Protein AF-A0A377XXF8-F1 (afdb_monomer)

Radius of gyration: 20.21 Å; Cα contacts (8 Å, |Δi|>4): 590; chains: 1; bounding box: 49×41×78 Å

Structure (mmCIF, N/CA/C/O backbone):
data_AF-A0A377XXF8-F1
#
_entry.id   AF-A0A377XXF8-F1
#
loop_
_atom_site.group_PDB
_atom_site.id
_atom_site.type_symbol
_atom_site.label_atom_id
_atom_site.label_alt_id
_atom_site.label_comp_id
_atom_site.label_asym_id
_atom_site.label_entity_id
_atom_site.label_seq_id
_atom_site.pdbx_PDB_ins_code
_atom_site.Cartn_x
_atom_site.Cartn_y
_atom_site.Cartn_z
_atom_site.occupancy
_atom_site.B_iso_or_equiv
_atom_site.auth_seq_id
_atom_site.auth_comp_id
_atom_site.auth_asym_id
_atom_site.auth_atom_id
_atom_site.pdbx_PDB_model_num
ATOM 1 N N . MET A 1 1 ? 29.230 0.252 -52.980 1.00 48.97 1 MET A N 1
ATOM 2 C CA . MET A 1 1 ? 27.858 0.446 -52.464 1.00 48.97 1 MET A CA 1
ATOM 3 C C . MET A 1 1 ? 27.920 0.346 -50.954 1.00 48.97 1 MET A C 1
ATOM 5 O O . MET A 1 1 ? 28.141 -0.740 -50.440 1.00 48.97 1 MET A O 1
ATOM 9 N N . THR A 1 2 ? 27.821 1.473 -50.257 1.00 50.09 2 THR A N 1
ATOM 10 C CA . THR A 1 2 ? 27.806 1.521 -48.790 1.00 50.09 2 THR A CA 1
ATOM 11 C C . THR A 1 2 ? 26.351 1.406 -48.353 1.00 50.09 2 THR A C 1
ATOM 13 O O . THR A 1 2 ? 25.568 2.321 -48.593 1.00 50.09 2 THR A O 1
ATOM 16 N N . ALA A 1 3 ? 25.959 0.259 -47.800 1.00 50.22 3 ALA A N 1
ATOM 17 C CA . ALA A 1 3 ? 24.619 0.067 -47.260 1.00 50.22 3 ALA A CA 1
ATOM 18 C C . ALA A 1 3 ? 24.526 0.773 -45.900 1.00 50.22 3 ALA A C 1
ATOM 20 O O . ALA A 1 3 ? 25.142 0.348 -44.924 1.00 50.22 3 ALA A O 1
ATOM 21 N N . LEU A 1 4 ? 23.784 1.878 -45.854 1.00 51.25 4 LEU A N 1
ATOM 22 C CA . LEU A 1 4 ? 23.371 2.529 -44.615 1.00 51.25 4 LEU A CA 1
ATOM 23 C C . LEU A 1 4 ? 22.285 1.664 -43.966 1.00 51.25 4 LEU A C 1
ATOM 25 O O . LEU A 1 4 ? 21.158 1.611 -44.451 1.00 51.25 4 LEU A O 1
ATOM 29 N N . PHE A 1 5 ? 22.620 0.981 -42.873 1.00 55.66 5 PHE A N 1
ATOM 30 C CA . PHE A 1 5 ? 21.616 0.406 -41.984 1.00 55.66 5 PHE A CA 1
ATOM 31 C C . PHE A 1 5 ? 20.997 1.544 -41.170 1.00 55.66 5 PHE A C 1
ATOM 33 O O . PHE A 1 5 ? 21.551 1.982 -40.163 1.00 55.66 5 PHE A O 1
ATOM 40 N N . SER A 1 6 ? 19.845 2.040 -41.615 1.00 54.09 6 SER A N 1
ATOM 41 C CA . SER A 1 6 ? 18.968 2.855 -40.779 1.00 54.09 6 SER A CA 1
ATOM 42 C C . SER A 1 6 ? 18.397 1.963 -39.676 1.00 54.09 6 SER A C 1
ATOM 44 O O . SER A 1 6 ? 17.390 1.278 -39.867 1.00 54.09 6 SER A O 1
ATOM 46 N N . GLY A 1 7 ? 19.073 1.938 -38.526 1.00 48.88 7 GLY A N 1
ATOM 47 C CA . GLY A 1 7 ? 18.521 1.375 -37.303 1.00 48.88 7 GLY A CA 1
ATOM 48 C C . GLY A 1 7 ? 17.249 2.139 -36.961 1.00 48.88 7 GLY A C 1
ATOM 49 O O . GLY A 1 7 ? 17.309 3.302 -36.570 1.00 48.88 7 GLY A O 1
ATOM 50 N N . HIS A 1 8 ? 16.094 1.509 -37.156 1.00 50.62 8 HIS A N 1
ATOM 51 C CA . HIS A 1 8 ? 14.852 2.019 -36.600 1.00 50.62 8 HIS A CA 1
ATOM 52 C C . HIS A 1 8 ? 15.009 1.922 -35.085 1.00 50.62 8 HIS A C 1
ATOM 54 O O . HIS A 1 8 ? 15.028 0.821 -34.537 1.00 50.62 8 HIS A O 1
ATOM 60 N N . ALA A 1 9 ? 15.187 3.058 -34.413 1.00 58.22 9 ALA A N 1
ATOM 61 C CA . ALA A 1 9 ? 14.996 3.104 -32.975 1.00 58.22 9 ALA A CA 1
ATOM 62 C C . ALA A 1 9 ? 13.542 2.683 -32.726 1.00 58.22 9 ALA A C 1
ATOM 64 O O . ALA A 1 9 ? 12.619 3.409 -33.095 1.00 58.22 9 ALA A O 1
ATOM 65 N N . LEU A 1 10 ? 13.335 1.469 -32.207 1.00 68.69 10 LEU A N 1
ATOM 66 C CA . LEU A 1 10 ? 12.009 1.027 -31.793 1.00 68.69 10 LEU A CA 1
ATOM 67 C C . LEU A 1 10 ? 11.530 2.003 -30.718 1.00 68.69 10 LEU A C 1
ATOM 69 O O . LEU A 1 10 ? 12.242 2.241 -29.742 1.00 68.69 10 LEU A O 1
ATOM 73 N N . ALA A 1 11 ? 10.364 2.609 -30.935 1.00 84.81 11 ALA A N 1
ATOM 74 C CA . ALA A 1 11 ? 9.747 3.463 -29.933 1.00 84.81 11 ALA A CA 1
ATOM 75 C C . ALA A 1 11 ? 9.508 2.646 -28.656 1.00 84.81 11 ALA A C 1
ATOM 77 O O . ALA A 1 11 ? 9.125 1.476 -28.735 1.00 84.81 11 ALA A O 1
ATOM 78 N N . ASN A 1 12 ? 9.747 3.261 -27.497 1.00 92.88 12 ASN A N 1
ATOM 79 C CA . ASN A 1 12 ? 9.469 2.625 -26.216 1.00 92.88 12 ASN A CA 1
ATOM 80 C C . ASN A 1 12 ? 7.983 2.248 -26.129 1.00 92.88 12 ASN A C 1
ATOM 82 O O . ASN A 1 12 ? 7.109 3.015 -26.535 1.00 92.88 12 ASN A O 1
ATOM 86 N N . GLU A 1 13 ? 7.711 1.058 -25.607 1.00 97.44 13 GLU A N 1
ATOM 87 C CA . GLU A 1 13 ? 6.364 0.535 -25.421 1.00 97.44 13 GLU A CA 1
ATOM 88 C C . GLU A 1 13 ? 5.677 1.286 -24.266 1.00 97.44 13 GLU A C 1
ATOM 90 O O . GLU A 1 13 ? 6.237 1.338 -23.165 1.00 97.44 13 GLU A O 1
ATOM 95 N N . PRO A 1 14 ? 4.495 1.889 -24.483 1.00 98.12 14 PRO A N 1
ATOM 96 C CA . PRO A 1 14 ? 3.792 2.614 -23.434 1.00 98.12 14 PRO A CA 1
ATOM 97 C C . PRO A 1 14 ? 3.273 1.656 -22.358 1.00 98.12 14 PRO A C 1
ATOM 99 O O . PRO A 1 14 ? 2.757 0.579 -22.662 1.00 98.12 14 PRO A O 1
ATOM 102 N N . LEU A 1 15 ? 3.369 2.076 -21.098 1.00 98.75 15 LEU A N 1
ATOM 103 C CA . LEU A 1 15 ? 2.807 1.365 -19.952 1.00 98.75 15 LEU A CA 1
ATOM 104 C C . LEU A 1 15 ? 2.240 2.376 -18.955 1.00 98.75 15 LEU A C 1
ATOM 106 O O . LEU A 1 15 ? 2.941 3.289 -18.532 1.00 98.75 15 LEU A O 1
ATOM 110 N N . THR A 1 16 ? 0.988 2.216 -18.541 1.00 98.81 16 THR A N 1
ATOM 111 C CA . THR A 1 16 ? 0.369 3.070 -17.517 1.00 98.81 16 THR A CA 1
ATOM 112 C C . THR A 1 16 ? 0.321 2.352 -16.174 1.00 98.81 16 THR A C 1
ATOM 114 O O . THR A 1 16 ? -0.310 1.301 -16.054 1.00 98.81 16 THR A O 1
ATOM 117 N N . LEU A 1 17 ? 0.949 2.955 -15.162 1.00 98.88 17 LEU A N 1
ATOM 118 C CA . LEU A 1 17 ? 0.871 2.549 -13.761 1.00 98.88 17 LEU A CA 1
ATOM 119 C C . LEU A 1 17 ? 0.019 3.557 -12.986 1.00 98.88 17 LEU A C 1
ATOM 121 O O . LEU A 1 17 ? 0.384 4.729 -12.894 1.00 98.88 17 LEU A O 1
ATOM 125 N N . VAL A 1 18 ? -1.082 3.098 -12.393 1.00 98.88 18 VAL A N 1
ATOM 126 C CA . VAL A 1 18 ? -1.903 3.912 -11.485 1.00 98.88 18 VAL A CA 1
ATOM 127 C C . VAL A 1 18 ? -1.490 3.630 -10.041 1.00 98.88 18 VAL A C 1
ATOM 129 O O . VAL A 1 18 ? -1.462 2.478 -9.615 1.00 98.88 18 VAL A O 1
ATOM 132 N N . LEU A 1 19 ? -1.137 4.667 -9.290 1.00 98.75 19 LEU A N 1
ATOM 133 C CA . LEU A 1 19 ? -0.777 4.539 -7.875 1.00 98.75 19 LEU A CA 1
ATOM 134 C C . LEU A 1 19 ? -2.030 4.321 -7.017 1.00 98.75 19 LEU A C 1
ATOM 136 O O . LEU A 1 19 ? -3.137 4.621 -7.459 1.00 98.75 19 LEU A O 1
ATOM 140 N N . ASP A 1 20 ? -1.867 3.820 -5.796 1.00 97.75 20 ASP A N 1
ATOM 141 C CA . ASP A 1 20 ? -2.960 3.677 -4.828 1.00 97.75 20 ASP A CA 1
ATOM 142 C C . ASP A 1 20 ? -3.293 5.010 -4.139 1.00 97.75 20 ASP A C 1
ATOM 144 O O . ASP A 1 20 ? -4.443 5.263 -3.771 1.00 97.75 20 ASP A O 1
ATOM 148 N N . TRP A 1 21 ? -2.299 5.897 -4.045 1.00 97.50 21 TRP A N 1
ATOM 149 C CA . TRP A 1 21 ? -2.401 7.191 -3.381 1.00 97.50 21 TRP A CA 1
ATOM 150 C C . TRP A 1 21 ? -1.694 8.316 -4.150 1.00 97.50 21 TRP A C 1
ATOM 152 O O . TRP A 1 21 ? -1.203 8.145 -5.270 1.00 97.50 21 TRP A O 1
ATOM 162 N N . TYR A 1 22 ? -1.636 9.505 -3.547 1.00 95.69 22 TYR A N 1
ATOM 163 C CA . TYR A 1 22 ? -0.717 10.551 -3.989 1.00 95.69 22 TYR A CA 1
ATOM 164 C C . TYR A 1 22 ? 0.734 10.071 -3.911 1.00 95.69 22 TYR A C 1
ATOM 166 O O . TYR A 1 22 ? 1.084 9.253 -3.059 1.00 95.69 22 TYR A O 1
ATOM 174 N N . ILE A 1 23 ? 1.593 10.633 -4.767 1.00 96.44 23 ILE A N 1
ATOM 175 C CA . ILE A 1 23 ? 3.030 10.355 -4.720 1.00 96.44 23 ILE A CA 1
ATOM 176 C C . ILE A 1 23 ? 3.547 10.694 -3.318 1.00 96.44 23 ILE A C 1
ATOM 178 O O . ILE A 1 23 ? 3.420 11.819 -2.838 1.00 96.44 23 ILE A O 1
ATOM 182 N N . ASN A 1 24 ? 4.135 9.693 -2.678 1.00 96.25 24 ASN A N 1
ATOM 183 C CA . ASN A 1 24 ? 4.703 9.754 -1.340 1.00 96.25 24 ASN A CA 1
ATOM 184 C C . ASN A 1 24 ? 5.931 8.811 -1.277 1.00 96.25 24 ASN A C 1
ATOM 186 O O . ASN A 1 24 ? 6.216 8.104 -2.253 1.00 96.25 24 ASN A O 1
ATOM 190 N N . PRO A 1 25 ? 6.663 8.767 -0.155 1.00 96.94 25 PRO A N 1
ATOM 191 C CA . PRO A 1 25 ? 7.844 7.920 -0.029 1.00 96.94 25 PRO A CA 1
ATOM 192 C C . PRO A 1 25 ? 7.621 6.410 -0.182 1.00 96.94 25 PRO A C 1
ATOM 194 O O . PRO A 1 25 ? 8.581 5.728 -0.529 1.00 96.94 25 PRO A O 1
ATOM 197 N N . ASP A 1 26 ? 6.404 5.881 -0.027 1.00 97.88 26 ASP A N 1
ATOM 198 C CA . ASP A 1 26 ? 6.092 4.461 -0.281 1.00 97.88 26 ASP A CA 1
ATOM 199 C C . ASP A 1 26 ? 6.221 4.073 -1.764 1.00 97.88 26 ASP A C 1
ATOM 201 O O . ASP A 1 26 ? 6.330 2.901 -2.119 1.00 97.88 26 ASP A O 1
ATOM 205 N N . HIS A 1 27 ? 6.304 5.063 -2.651 1.00 98.25 27 HIS A N 1
ATOM 206 C CA . HIS A 1 27 ? 6.506 4.865 -4.082 1.00 98.25 27 HIS A CA 1
ATOM 207 C C . HIS A 1 27 ? 7.981 4.935 -4.504 1.00 98.25 27 HIS A C 1
ATOM 209 O O . HIS A 1 27 ? 8.286 4.847 -5.698 1.00 98.25 27 HIS A O 1
ATOM 215 N N . ALA A 1 28 ? 8.914 5.102 -3.557 1.00 97.88 28 ALA A N 1
ATOM 216 C CA . ALA A 1 28 ? 10.317 5.404 -3.841 1.00 97.88 28 ALA A CA 1
ATOM 217 C C . ALA A 1 28 ? 10.985 4.476 -4.879 1.00 97.88 28 ALA A C 1
ATOM 219 O O . ALA A 1 28 ? 11.634 5.007 -5.780 1.00 97.88 28 ALA A O 1
ATOM 220 N N . PRO A 1 29 ? 10.824 3.136 -4.860 1.00 98.31 29 PRO A N 1
ATOM 221 C CA . PRO A 1 29 ? 11.467 2.270 -5.848 1.00 98.31 29 PRO A CA 1
ATOM 222 C C . PRO A 1 29 ? 11.033 2.547 -7.290 1.00 98.31 29 PRO A C 1
ATOM 224 O O . PRO A 1 29 ? 11.856 2.453 -8.199 1.00 98.31 29 PRO A O 1
ATOM 227 N N . ILE A 1 30 ? 9.766 2.920 -7.500 1.00 98.56 30 ILE A N 1
ATOM 228 C CA . ILE A 1 30 ? 9.230 3.276 -8.821 1.00 98.56 30 ILE A CA 1
ATOM 229 C C . ILE A 1 30 ? 9.868 4.581 -9.295 1.00 98.56 30 ILE A C 1
ATOM 231 O O . ILE A 1 30 ? 10.365 4.658 -10.418 1.00 98.56 30 ILE A O 1
ATOM 235 N N . MET A 1 31 ? 9.906 5.583 -8.414 1.00 97.69 31 MET A N 1
ATOM 236 C CA . MET A 1 31 ? 10.481 6.893 -8.724 1.00 97.69 31 MET A CA 1
ATOM 237 C C . MET A 1 31 ? 11.978 6.777 -9.014 1.00 97.69 31 MET A C 1
ATOM 239 O O . MET A 1 31 ? 12.482 7.364 -9.965 1.00 97.69 31 MET A O 1
ATOM 243 N N . VAL A 1 32 ? 12.698 5.956 -8.249 1.00 98.44 32 VAL A N 1
ATOM 244 C CA . VAL A 1 32 ? 14.122 5.697 -8.486 1.00 98.44 32 VAL A CA 1
ATOM 245 C C . VAL A 1 32 ? 14.342 4.944 -9.796 1.00 98.44 32 VAL A C 1
ATOM 247 O O . VAL A 1 32 ? 15.260 5.295 -10.535 1.00 98.44 32 VAL A O 1
ATOM 250 N N . ALA A 1 33 ? 13.502 3.959 -10.134 1.00 98.69 33 ALA A N 1
ATOM 251 C CA . ALA A 1 33 ? 13.575 3.271 -11.423 1.00 98.69 33 ALA A CA 1
ATOM 252 C C . ALA A 1 33 ? 13.392 4.241 -12.606 1.00 98.69 33 ALA A C 1
ATOM 254 O O . ALA A 1 33 ? 14.106 4.133 -13.606 1.00 98.69 33 ALA A O 1
ATOM 255 N N . GLU A 1 34 ? 12.491 5.220 -12.490 1.00 98.00 34 GLU A N 1
ATOM 256 C CA . GLU A 1 34 ? 12.341 6.291 -13.479 1.00 98.00 34 GLU A CA 1
ATOM 257 C C . GLU A 1 34 ? 13.583 7.196 -13.535 1.00 98.00 34 GLU A C 1
ATOM 259 O O . GLU A 1 34 ? 14.146 7.398 -14.615 1.00 98.00 34 GLU A O 1
ATOM 264 N N . GLN A 1 35 ? 14.062 7.675 -12.382 1.00 96.62 35 GLN A N 1
ATOM 265 C CA . GLN A 1 35 ? 15.212 8.584 -12.264 1.00 96.62 35 GLN A CA 1
ATOM 266 C C . GLN A 1 35 ? 16.491 8.017 -12.882 1.00 96.62 35 GLN A C 1
ATOM 268 O O . GLN A 1 35 ? 17.222 8.732 -13.568 1.00 96.62 35 GLN A O 1
ATOM 273 N N . ILE A 1 36 ? 16.771 6.732 -12.652 1.00 98.12 36 ILE A N 1
ATOM 274 C CA . ILE A 1 36 ? 17.962 6.069 -13.202 1.00 98.12 36 ILE A CA 1
ATOM 275 C C . ILE A 1 36 ? 17.751 5.578 -14.643 1.00 98.12 36 ILE A C 1
ATOM 277 O O . ILE A 1 36 ? 18.645 4.962 -15.220 1.00 98.12 36 ILE A O 1
ATOM 281 N N . GLY A 1 37 ? 16.576 5.831 -15.231 1.00 98.12 37 GLY A N 1
ATOM 282 C CA . GLY A 1 37 ? 16.235 5.438 -16.595 1.00 98.12 37 GLY A CA 1
ATOM 283 C C . GLY A 1 37 ? 15.997 3.938 -16.782 1.00 98.12 37 GLY A C 1
ATOM 284 O O . GLY A 1 37 ? 16.035 3.464 -17.918 1.00 98.12 37 GLY A O 1
ATOM 285 N N . ALA A 1 38 ? 15.738 3.182 -15.710 1.00 98.62 38 ALA A N 1
ATOM 286 C CA . ALA A 1 38 ? 15.586 1.727 -15.762 1.00 98.62 38 ALA A CA 1
ATOM 287 C C . ALA A 1 38 ? 14.406 1.295 -16.645 1.00 98.62 38 ALA A C 1
ATOM 289 O O . ALA A 1 38 ? 14.538 0.346 -17.416 1.00 98.62 38 ALA A O 1
ATOM 290 N N . PHE A 1 39 ? 13.280 2.018 -16.607 1.00 98.62 39 PHE A N 1
ATOM 291 C CA . PHE A 1 39 ? 12.143 1.735 -17.491 1.00 98.62 39 PHE A CA 1
ATOM 292 C C . PHE A 1 39 ? 12.508 1.914 -18.968 1.00 98.62 39 PHE A C 1
ATOM 294 O O . PHE A 1 39 ? 12.286 1.015 -19.779 1.00 98.62 39 PHE A O 1
ATOM 301 N N . LYS A 1 40 ? 13.171 3.026 -19.309 1.00 98.31 40 LYS A N 1
ATOM 302 C CA . LYS A 1 40 ? 13.630 3.295 -20.680 1.00 98.31 40 LYS A CA 1
ATOM 303 C C . LYS A 1 40 ? 14.664 2.271 -21.148 1.00 98.31 40 LYS A C 1
ATOM 305 O O . LYS A 1 40 ? 14.621 1.865 -22.302 1.00 98.31 40 LYS A O 1
ATOM 310 N N . ALA A 1 41 ? 15.547 1.807 -20.261 1.00 98.12 41 ALA A N 1
ATOM 311 C CA . ALA A 1 41 ? 16.509 0.744 -20.562 1.00 98.12 41 ALA A CA 1
ATOM 312 C C . ALA A 1 41 ? 15.833 -0.601 -20.892 1.00 98.12 41 ALA A C 1
ATOM 314 O O . ALA A 1 41 ? 16.384 -1.394 -21.650 1.00 98.12 41 ALA A O 1
ATOM 315 N N . GLN A 1 42 ? 14.624 -0.837 -20.374 1.00 98.19 42 GLN A N 1
ATOM 316 C CA . GLN A 1 42 ? 13.779 -1.984 -20.724 1.00 98.19 42 GLN A CA 1
ATOM 317 C C . GLN A 1 42 ? 12.877 -1.725 -21.948 1.00 98.19 42 GLN A C 1
ATOM 319 O O . GLN A 1 42 ? 12.060 -2.574 -22.319 1.00 98.19 42 GLN A O 1
ATOM 324 N N . GLY A 1 43 ? 13.026 -0.567 -22.599 1.00 98.06 43 GLY A N 1
ATOM 325 C CA . GLY A 1 43 ? 12.213 -0.152 -23.737 1.00 98.06 43 GLY A CA 1
ATOM 326 C C . GLY A 1 43 ? 10.781 0.213 -23.354 1.00 98.06 43 GLY A C 1
ATOM 327 O O . GLY A 1 43 ? 9.887 0.018 -24.170 1.00 98.06 43 GLY A O 1
ATOM 328 N N . LEU A 1 44 ? 10.553 0.687 -22.124 1.00 98.75 44 LEU A N 1
ATOM 329 C CA . LEU A 1 44 ? 9.243 1.111 -21.631 1.00 98.75 44 LEU A CA 1
ATOM 330 C C . LEU A 1 44 ? 9.162 2.636 -21.507 1.00 98.75 44 LEU A C 1
ATOM 332 O O . LEU A 1 44 ? 10.104 3.290 -21.050 1.00 98.75 44 LEU A O 1
ATOM 336 N N . ASP A 1 45 ? 8.014 3.188 -21.886 1.00 98.25 45 ASP A N 1
ATOM 337 C CA . ASP A 1 45 ? 7.599 4.554 -21.576 1.00 98.25 45 ASP A CA 1
ATOM 338 C C . ASP A 1 45 ? 6.508 4.487 -20.505 1.00 98.25 45 ASP A C 1
ATOM 340 O O . ASP A 1 45 ? 5.327 4.282 -20.797 1.00 98.25 45 ASP A O 1
ATOM 344 N N . VAL A 1 46 ? 6.931 4.532 -19.239 1.00 98.69 46 VAL A N 1
ATOM 345 C CA . VAL A 1 46 ? 6.033 4.341 -18.098 1.00 98.69 46 VAL A CA 1
ATOM 346 C C . VAL A 1 46 ? 5.400 5.670 -17.716 1.00 98.69 46 VAL A C 1
ATOM 348 O O . VAL A 1 46 ? 6.086 6.599 -17.303 1.00 98.69 46 VAL A O 1
ATOM 351 N N . ARG A 1 47 ? 4.073 5.738 -17.791 1.00 98.50 47 ARG A N 1
ATOM 352 C CA . ARG A 1 47 ? 3.276 6.847 -17.275 1.00 98.50 47 ARG A CA 1
ATOM 353 C C . ARG A 1 47 ? 2.774 6.506 -15.876 1.00 98.50 47 ARG A C 1
ATOM 355 O O . ARG A 1 47 ? 1.920 5.633 -15.722 1.00 98.50 47 ARG A O 1
ATOM 362 N N . ILE A 1 48 ? 3.263 7.232 -14.876 1.00 98.50 48 ILE A N 1
ATOM 363 C CA . ILE A 1 48 ? 2.851 7.088 -13.476 1.00 98.50 48 ILE A CA 1
ATOM 364 C C . ILE A 1 48 ? 1.709 8.067 -13.181 1.00 98.50 48 ILE A C 1
ATOM 366 O O . ILE A 1 48 ? 1.828 9.264 -13.441 1.00 98.50 48 ILE A O 1
ATOM 370 N N . VAL A 1 49 ? 0.583 7.564 -12.672 1.00 98.06 49 VAL A N 1
ATOM 371 C CA . VAL A 1 49 ? -0.648 8.346 -12.490 1.00 98.06 49 VAL A CA 1
ATOM 372 C C . VAL A 1 49 ? -1.176 8.189 -11.062 1.00 98.06 49 VAL A C 1
ATOM 374 O O . VAL A 1 49 ? -1.634 7.106 -10.709 1.00 98.06 49 VAL A O 1
ATOM 377 N N . PRO A 1 50 ? -1.170 9.250 -10.239 1.00 97.31 50 PRO A N 1
ATOM 378 C CA . PRO A 1 50 ? -1.924 9.268 -8.989 1.00 97.31 50 PRO A CA 1
ATOM 379 C C . PRO A 1 50 ? -3.432 9.169 -9.261 1.00 97.31 50 PRO A C 1
ATOM 381 O O . PRO A 1 50 ? -3.905 9.728 -10.259 1.00 97.31 50 PRO A O 1
ATOM 384 N N . PRO A 1 51 ? -4.213 8.502 -8.403 1.00 97.38 51 PRO A N 1
ATOM 385 C CA . PRO A 1 51 ? -5.632 8.330 -8.646 1.00 97.38 51 PRO A CA 1
ATOM 386 C C . PRO A 1 51 ? -6.441 9.571 -8.274 1.00 97.38 51 PRO A C 1
ATOM 388 O O . PRO A 1 51 ? -6.080 10.342 -7.388 1.00 97.38 51 PRO A O 1
ATOM 391 N N . SER A 1 52 ? -7.599 9.731 -8.915 1.00 95.69 52 SER A N 1
ATOM 392 C CA . SER A 1 52 ? -8.600 10.721 -8.497 1.00 95.69 52 SER A CA 1
ATOM 393 C C . SER A 1 52 ? -9.470 10.242 -7.331 1.00 95.69 52 SER A C 1
ATOM 395 O O . SER A 1 52 ? -10.201 11.045 -6.760 1.00 95.69 52 SER A O 1
ATOM 397 N N . ASP A 1 53 ? -9.437 8.944 -7.021 1.00 95.75 53 ASP A N 1
ATOM 398 C CA . ASP A 1 53 ? -10.134 8.307 -5.901 1.00 95.75 53 ASP A CA 1
ATOM 399 C C . ASP A 1 53 ? -9.395 7.004 -5.510 1.00 95.75 53 ASP A C 1
ATOM 401 O O . ASP A 1 53 ? -9.064 6.227 -6.413 1.00 95.75 53 ASP A O 1
ATOM 405 N N . PRO A 1 54 ? -9.153 6.730 -4.213 1.00 94.31 54 PRO A N 1
ATOM 406 C CA . PRO A 1 54 ? -8.363 5.584 -3.747 1.00 94.31 54 PRO A CA 1
ATOM 407 C C . PRO A 1 54 ? -8.903 4.213 -4.176 1.00 94.31 54 PRO A C 1
ATOM 409 O O . PRO A 1 54 ? -8.157 3.244 -4.253 1.00 94.31 54 PRO A O 1
ATOM 412 N N . ALA A 1 55 ? -10.204 4.092 -4.460 1.00 93.38 55 ALA A N 1
ATOM 413 C CA . ALA A 1 55 ? -10.822 2.821 -4.836 1.00 93.38 55 ALA A CA 1
ATOM 414 C C . ALA A 1 55 ? -10.770 2.532 -6.351 1.00 93.38 55 ALA A C 1
ATOM 416 O O . ALA A 1 55 ? -11.162 1.442 -6.786 1.00 93.38 55 ALA A O 1
ATOM 417 N N . LEU A 1 56 ? -10.337 3.492 -7.177 1.00 95.81 56 LEU A N 1
ATOM 418 C CA . LEU A 1 56 ? -10.324 3.365 -8.639 1.00 95.81 56 LEU A CA 1
ATOM 419 C C . LEU A 1 56 ? -9.156 2.575 -9.258 1.00 95.81 56 LEU A C 1
ATOM 421 O O . LEU A 1 56 ? -9.435 1.876 -10.236 1.00 95.81 56 LEU A O 1
ATOM 425 N N . PRO A 1 57 ? -7.899 2.628 -8.768 1.00 98.06 57 PRO A N 1
ATOM 426 C CA . PRO A 1 57 ? -6.747 2.040 -9.465 1.00 98.06 57 PRO A CA 1
ATOM 427 C C . PRO A 1 57 ? -6.942 0.587 -9.931 1.00 98.06 57 PRO A C 1
ATOM 429 O O . PRO A 1 57 ? -6.860 0.335 -11.139 1.00 98.06 57 PRO A O 1
ATOM 432 N N . PRO A 1 58 ? -7.295 -0.380 -9.056 1.00 97.56 58 PRO A N 1
ATOM 433 C CA . PRO A 1 58 ? -7.499 -1.761 -9.492 1.00 97.56 58 PRO A CA 1
ATOM 434 C C . PRO A 1 58 ? -8.672 -1.904 -10.473 1.00 97.56 58 PRO A C 1
ATOM 436 O O . PRO A 1 58 ? -8.620 -2.718 -11.393 1.00 97.56 58 PRO A O 1
ATOM 439 N N . ARG A 1 59 ? -9.721 -1.081 -10.348 1.00 96.88 59 ARG A N 1
ATOM 440 C CA . ARG A 1 59 ? -10.870 -1.108 -11.269 1.00 96.88 59 ARG A CA 1
ATOM 441 C C . ARG A 1 59 ? -10.501 -0.614 -12.666 1.00 96.88 59 ARG A C 1
ATOM 443 O O . ARG A 1 59 ? -11.011 -1.159 -13.641 1.00 96.88 59 ARG A O 1
ATOM 450 N N . MET A 1 60 ? -9.598 0.361 -12.777 1.00 98.50 60 MET A N 1
ATOM 451 C CA . MET A 1 60 ? -9.077 0.814 -14.071 1.00 98.50 60 MET A CA 1
ATOM 452 C C . MET A 1 60 ? -8.325 -0.311 -14.786 1.00 98.50 60 MET A C 1
ATOM 454 O O . MET A 1 60 ? -8.539 -0.520 -15.978 1.00 98.50 60 MET A O 1
ATOM 458 N N . VAL A 1 61 ? -7.510 -1.084 -14.064 1.00 98.75 61 VAL A N 1
ATOM 459 C CA . VAL A 1 61 ? -6.818 -2.258 -14.625 1.00 98.75 61 VAL A CA 1
ATOM 460 C C . VAL A 1 61 ? -7.809 -3.353 -15.018 1.00 98.75 61 VAL A C 1
ATOM 462 O O . VAL A 1 61 ? -7.732 -3.883 -16.126 1.00 98.75 61 VAL A O 1
ATOM 465 N N . ALA A 1 62 ? -8.796 -3.651 -14.168 1.00 98.38 62 ALA A N 1
ATOM 466 C CA . ALA A 1 62 ? -9.846 -4.624 -14.480 1.00 98.38 62 ALA A CA 1
ATOM 467 C C . ALA A 1 62 ? -10.644 -4.233 -15.739 1.00 98.38 62 ALA A C 1
ATOM 469 O O . ALA A 1 62 ? -11.018 -5.094 -16.531 1.00 98.38 62 ALA A O 1
ATOM 470 N N . ALA A 1 63 ? -10.855 -2.932 -15.954 1.00 98.25 63 ALA A N 1
ATOM 471 C CA . ALA A 1 63 ? -11.503 -2.373 -17.137 1.00 98.25 63 ALA A CA 1
ATOM 472 C C . ALA A 1 63 ? -10.549 -2.144 -18.328 1.00 98.25 63 ALA A C 1
ATOM 474 O O . ALA A 1 63 ? -10.979 -1.590 -19.340 1.00 98.25 63 ALA A O 1
ATOM 475 N N . ARG A 1 64 ? -9.269 -2.544 -18.225 1.00 98.06 64 ARG A N 1
ATOM 476 C CA . ARG A 1 64 ? -8.217 -2.349 -19.244 1.00 98.06 64 ARG A CA 1
ATOM 477 C C . ARG A 1 64 ? -7.982 -0.880 -19.635 1.00 98.06 64 ARG A C 1
ATOM 479 O O . ARG A 1 64 ? -7.608 -0.580 -20.764 1.00 98.06 64 ARG A O 1
ATOM 486 N N . GLN A 1 65 ? -8.204 0.037 -18.698 1.00 98.44 65 GLN A N 1
ATOM 487 C CA . GLN A 1 65 ? -7.921 1.473 -18.831 1.00 98.44 65 GLN A CA 1
ATOM 488 C C . GLN A 1 65 ? -6.511 1.844 -18.343 1.00 98.44 65 GLN A C 1
ATOM 490 O O . GLN A 1 65 ? -6.036 2.944 -18.612 1.00 98.44 65 GLN A O 1
ATOM 495 N N . ALA A 1 66 ? -5.852 0.931 -17.629 1.00 98.69 66 ALA A N 1
ATOM 496 C CA . ALA A 1 66 ? -4.454 1.000 -17.226 1.00 98.69 66 ALA A CA 1
ATOM 497 C C . ALA A 1 66 ? -3.833 -0.402 -17.298 1.00 98.69 66 ALA A C 1
ATOM 499 O O . ALA A 1 66 ? -4.556 -1.400 -17.254 1.00 98.69 66 ALA A O 1
ATOM 500 N N . ASP A 1 67 ? -2.507 -0.477 -17.396 1.00 98.81 67 ASP A N 1
ATOM 501 C CA . ASP A 1 67 ? -1.787 -1.751 -17.467 1.00 98.81 67 ASP A CA 1
ATOM 502 C C . ASP A 1 67 ? -1.530 -2.326 -16.074 1.00 98.81 67 ASP A C 1
ATOM 504 O O . ASP A 1 67 ? -1.700 -3.526 -15.850 1.00 98.81 67 ASP A O 1
ATOM 508 N N . LEU A 1 68 ? -1.132 -1.453 -15.146 1.00 98.94 68 LEU A N 1
ATOM 509 C CA . LEU A 1 68 ? -0.782 -1.789 -13.775 1.00 98.94 68 LEU A CA 1
ATOM 510 C C . LEU A 1 68 ? -1.456 -0.840 -12.787 1.00 98.94 68 LEU A C 1
ATOM 512 O O . LEU A 1 68 ? -1.665 0.340 -13.075 1.00 98.94 68 LEU A O 1
ATOM 516 N N . ALA A 1 69 ? -1.731 -1.351 -11.591 1.00 98.88 69 ALA A N 1
ATOM 517 C CA . ALA A 1 69 ? -2.131 -0.539 -10.452 1.00 98.88 69 ALA A CA 1
ATOM 518 C C . ALA A 1 69 ? -1.445 -1.010 -9.175 1.00 98.88 69 ALA A C 1
ATOM 520 O O . ALA A 1 69 ? -1.193 -2.205 -9.015 1.00 98.88 69 ALA A O 1
ATOM 521 N N . ILE A 1 70 ? -1.182 -0.077 -8.265 1.00 98.81 70 ILE A N 1
ATOM 522 C CA . ILE A 1 70 ? -0.857 -0.403 -6.878 1.00 98.81 70 ILE A CA 1
ATOM 523 C C . ILE A 1 70 ? -2.166 -0.606 -6.109 1.00 98.81 70 ILE A C 1
ATOM 525 O O . ILE A 1 70 ? -3.167 0.070 -6.351 1.00 98.81 70 ILE A O 1
ATOM 529 N N . THR A 1 71 ? -2.175 -1.598 -5.230 1.00 98.12 71 THR A N 1
ATOM 530 C CA . THR A 1 71 ? -3.272 -1.938 -4.318 1.00 98.12 71 THR A CA 1
ATOM 531 C C . THR A 1 71 ? -2.689 -2.732 -3.143 1.00 98.12 71 THR A C 1
ATOM 533 O O . THR A 1 71 ? -1.473 -2.766 -2.964 1.00 98.12 71 THR A O 1
ATOM 536 N N . TYR A 1 72 ? -3.534 -3.405 -2.367 1.00 98.00 72 TYR A N 1
ATOM 537 C CA . TYR A 1 72 ? -3.168 -4.089 -1.129 1.00 98.00 72 TYR A CA 1
ATOM 538 C C . TYR A 1 72 ? -3.442 -5.586 -1.259 1.00 98.00 72 TYR A C 1
ATOM 540 O O . TYR A 1 72 ? -4.499 -5.955 -1.781 1.00 98.00 72 TYR A O 1
ATOM 548 N N . GLN A 1 73 ? -2.549 -6.467 -0.775 1.00 97.88 73 GLN A N 1
ATOM 549 C CA . GLN A 1 73 ? -2.774 -7.922 -0.866 1.00 97.88 73 GLN A CA 1
ATOM 550 C C . GLN A 1 73 ? -4.167 -8.318 -0.356 1.00 97.88 73 GLN A C 1
ATOM 552 O O . GLN A 1 73 ? -4.862 -9.031 -1.083 1.00 97.88 73 GLN A O 1
ATOM 557 N N . PRO A 1 74 ? -4.626 -7.861 0.826 1.00 96.44 74 PRO A N 1
ATOM 558 C CA . PRO A 1 74 ? -5.947 -8.219 1.318 1.00 96.44 74 PRO A CA 1
ATOM 559 C C . PRO A 1 74 ? -7.073 -7.895 0.327 1.00 96.44 74 PRO A C 1
ATOM 561 O O . PRO A 1 74 ? -7.990 -8.692 0.159 1.00 96.44 74 PRO A O 1
ATOM 564 N N . GLN A 1 75 ? -6.974 -6.777 -0.399 1.00 95.75 75 GLN A N 1
ATOM 565 C CA . GLN A 1 75 ? -7.953 -6.377 -1.409 1.00 95.75 75 GLN A CA 1
ATOM 566 C C . GLN A 1 75 ? -7.950 -7.306 -2.636 1.00 95.75 75 GLN A C 1
ATOM 568 O O . GLN A 1 75 ? -9.009 -7.587 -3.198 1.00 95.75 75 GLN A O 1
ATOM 573 N N . VAL A 1 76 ? -6.786 -7.847 -3.015 1.00 97.38 76 VAL A N 1
ATOM 574 C CA . VAL A 1 76 ? -6.654 -8.814 -4.120 1.00 97.38 76 VAL A CA 1
ATOM 575 C C . VAL A 1 76 ? -7.474 -10.084 -3.863 1.00 97.38 76 VAL A C 1
ATOM 577 O O . VAL A 1 76 ? -8.082 -10.613 -4.793 1.00 97.38 76 VAL A O 1
ATOM 580 N N . HIS A 1 77 ? -7.564 -10.536 -2.609 1.00 97.06 77 HIS A N 1
ATOM 581 C CA . HIS A 1 77 ? -8.403 -11.678 -2.230 1.00 97.06 77 HIS A CA 1
ATOM 582 C C . HIS A 1 77 ? -9.898 -11.407 -2.460 1.00 97.06 77 HIS A C 1
ATOM 584 O O . HIS A 1 77 ? -10.594 -12.226 -3.061 1.00 97.06 77 HIS A O 1
ATOM 590 N N . PHE A 1 78 ? -10.389 -10.227 -2.062 1.00 95.31 78 PHE A N 1
ATOM 591 C CA . PHE A 1 78 ? -11.780 -9.831 -2.315 1.00 95.31 78 PHE A CA 1
ATOM 592 C C . PHE A 1 78 ? -12.079 -9.739 -3.812 1.00 95.31 78 PHE A C 1
ATOM 594 O O . PHE A 1 78 ? -13.103 -10.244 -4.267 1.00 95.31 78 PHE A O 1
ATOM 601 N N . PHE A 1 79 ? -11.160 -9.178 -4.602 1.00 96.06 79 PHE A N 1
ATOM 602 C CA . PHE A 1 79 ? -11.301 -9.153 -6.057 1.00 96.06 79 PHE A CA 1
ATOM 603 C C . PHE A 1 79 ? -11.402 -10.559 -6.654 1.00 96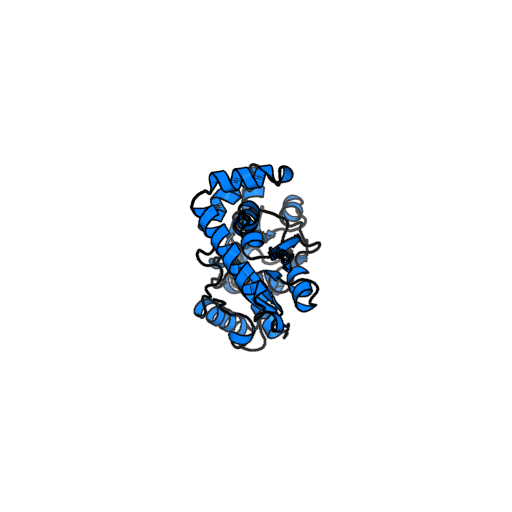.06 79 PHE A C 1
ATOM 605 O O . PHE A 1 79 ? -12.203 -10.791 -7.561 1.00 96.06 79 PHE A O 1
ATOM 612 N N . ALA A 1 80 ? -10.633 -11.510 -6.127 1.00 96.69 80 ALA A N 1
ATOM 613 C CA . ALA A 1 80 ? -10.680 -12.899 -6.556 1.00 96.69 80 ALA A CA 1
ATOM 614 C C . ALA A 1 80 ? -12.021 -13.578 -6.211 1.00 96.69 80 ALA A C 1
ATOM 616 O O . ALA A 1 80 ? -12.585 -14.271 -7.066 1.00 96.69 80 ALA A O 1
ATOM 617 N N . ASP A 1 81 ? -12.562 -13.344 -5.008 1.00 95.88 81 ASP A N 1
ATOM 618 C CA . ASP A 1 81 ? -13.888 -13.836 -4.593 1.00 95.88 81 ASP A CA 1
ATOM 619 C C . ASP A 1 81 ? -15.015 -13.258 -5.466 1.00 95.88 81 ASP A C 1
ATOM 621 O O . ASP A 1 81 ? -15.924 -13.982 -5.884 1.00 95.88 81 ASP A O 1
ATOM 625 N N . GLU A 1 82 ? -14.914 -11.970 -5.807 1.00 94.88 82 GLU A N 1
ATOM 626 C CA . GLU A 1 82 ? -15.836 -11.253 -6.697 1.00 94.88 82 GLU A CA 1
ATOM 627 C C . GLU A 1 82 ? -15.681 -11.637 -8.179 1.00 94.88 82 GLU A C 1
ATOM 629 O O . GLU A 1 82 ? -16.543 -11.315 -8.998 1.00 94.88 82 GLU A O 1
ATOM 634 N N . GLY A 1 83 ? -14.613 -12.357 -8.538 1.00 96.06 83 GLY A N 1
ATOM 635 C CA . GLY A 1 83 ? -14.342 -12.795 -9.906 1.00 96.06 83 GLY A CA 1
ATOM 636 C C . GLY A 1 83 ? -13.757 -11.712 -10.816 1.00 96.06 83 GLY A C 1
ATOM 637 O O . GLY A 1 83 ? -13.779 -11.872 -12.038 1.00 96.06 83 GLY A O 1
ATOM 638 N N . LEU A 1 84 ? -13.220 -10.629 -10.250 1.00 97.31 84 LEU A N 1
ATOM 639 C CA . LEU A 1 84 ? -12.507 -9.603 -11.008 1.00 97.31 84 LEU A CA 1
ATOM 640 C C . LEU A 1 84 ? -11.216 -10.183 -11.618 1.00 97.31 84 LEU A C 1
ATOM 642 O O . LEU A 1 84 ? -10.533 -10.996 -10.987 1.00 97.31 84 LEU A O 1
ATOM 646 N N . PRO A 1 85 ? -10.835 -9.771 -12.841 1.00 98.06 85 PRO A N 1
ATOM 647 C CA . PRO A 1 85 ? -9.683 -10.319 -13.551 1.00 98.06 85 PRO A CA 1
ATOM 648 C C . PRO A 1 85 ? -8.375 -9.654 -13.099 1.00 98.06 85 PRO A C 1
ATOM 650 O O . PRO A 1 85 ? -7.586 -9.222 -13.933 1.00 98.06 85 PRO A O 1
ATOM 653 N N . LEU A 1 86 ? -8.144 -9.541 -11.792 1.00 98.50 86 LEU A N 1
ATOM 654 C CA . LEU A 1 86 ? -6.962 -8.896 -11.219 1.00 98.50 86 LEU A CA 1
ATOM 655 C C . LEU A 1 86 ? -6.023 -9.933 -10.621 1.00 98.50 86 LEU A C 1
ATOM 657 O O . LEU A 1 86 ? -6.450 -10.841 -9.911 1.00 98.50 86 LEU A O 1
ATOM 661 N N . VAL A 1 87 ? -4.737 -9.794 -10.928 1.00 98.69 87 VAL A N 1
ATOM 662 C CA . VAL A 1 87 ? -3.693 -10.709 -10.471 1.00 98.69 87 VAL A CA 1
ATOM 663 C C . VAL A 1 87 ? -2.519 -9.892 -9.959 1.00 98.69 87 VAL A C 1
ATOM 665 O O . VAL A 1 87 ? -2.003 -9.039 -10.681 1.00 98.69 87 VAL A O 1
ATOM 668 N N . ARG A 1 88 ? -2.069 -10.170 -8.733 1.00 98.69 88 ARG A N 1
ATOM 669 C CA . ARG A 1 88 ? -0.809 -9.640 -8.210 1.00 98.69 88 ARG A CA 1
ATOM 670 C C . ARG A 1 88 ? 0.353 -10.177 -9.040 1.00 98.69 88 ARG A C 1
ATOM 672 O O . ARG A 1 88 ? 0.516 -11.390 -9.167 1.00 98.69 88 ARG A O 1
ATOM 679 N N . VAL A 1 89 ? 1.170 -9.267 -9.555 1.00 98.75 89 VAL A N 1
ATOM 680 C CA . VAL A 1 89 ? 2.375 -9.555 -10.349 1.00 98.75 89 VAL A CA 1
ATOM 681 C C . VAL A 1 89 ? 3.662 -9.084 -9.677 1.00 98.75 89 VAL A C 1
ATOM 683 O O . VAL A 1 89 ? 4.734 -9.534 -10.062 1.00 98.75 89 VAL A O 1
ATOM 686 N N . GLY A 1 90 ? 3.574 -8.220 -8.663 1.00 98.62 90 GLY A N 1
ATOM 687 C CA . GLY A 1 90 ? 4.731 -7.808 -7.873 1.00 98.62 90 GLY A CA 1
ATOM 688 C C . GLY A 1 90 ? 4.354 -7.201 -6.524 1.00 98.62 90 GLY A C 1
ATOM 689 O O . GLY A 1 90 ? 3.177 -6.978 -6.249 1.00 98.62 90 GLY A O 1
ATOM 690 N N . THR A 1 91 ? 5.350 -6.940 -5.683 1.00 98.69 91 THR A N 1
ATOM 691 C CA . THR A 1 91 ? 5.201 -6.335 -4.350 1.00 98.69 91 THR A CA 1
ATOM 692 C C . THR A 1 91 ? 6.199 -5.193 -4.180 1.00 98.69 91 THR A C 1
ATOM 694 O O . THR A 1 91 ? 7.373 -5.328 -4.514 1.00 98.69 91 THR A O 1
ATOM 697 N N . LEU A 1 92 ? 5.732 -4.063 -3.648 1.00 98.31 92 LEU A N 1
ATOM 698 C CA . LEU A 1 92 ? 6.571 -2.948 -3.211 1.00 98.31 92 LEU A CA 1
ATOM 699 C C . LEU A 1 92 ? 6.916 -3.079 -1.734 1.00 98.31 92 LEU A C 1
ATOM 701 O O . LEU A 1 92 ? 8.091 -3.027 -1.397 1.00 98.31 92 LEU A O 1
ATOM 705 N N . ILE A 1 93 ? 5.921 -3.280 -0.868 1.00 98.62 93 ILE A N 1
ATOM 706 C CA . ILE A 1 93 ? 6.099 -3.369 0.588 1.00 98.62 93 ILE A CA 1
ATOM 707 C C . ILE A 1 93 ? 5.456 -4.665 1.067 1.00 98.62 93 ILE A C 1
ATOM 709 O O . ILE A 1 93 ? 4.258 -4.874 0.898 1.00 98.62 93 ILE A O 1
ATOM 713 N N . ASN A 1 94 ? 6.266 -5.547 1.649 1.00 97.31 94 ASN A N 1
ATOM 714 C CA . ASN A 1 94 ? 5.879 -6.909 2.022 1.00 97.31 94 ASN A CA 1
ATOM 715 C C . ASN A 1 94 ? 5.629 -7.056 3.534 1.00 97.31 94 ASN A C 1
ATOM 717 O O . ASN A 1 94 ? 5.904 -8.105 4.120 1.00 97.31 94 ASN A O 1
ATOM 721 N N . SER A 1 95 ? 5.149 -6.000 4.181 1.00 97.00 95 SER A N 1
ATOM 722 C CA . SER A 1 95 ? 4.778 -5.999 5.597 1.00 97.00 95 SER A CA 1
ATOM 723 C C . SER A 1 95 ? 3.671 -4.979 5.847 1.00 97.00 95 SER A C 1
ATOM 725 O O . SER A 1 95 ? 3.747 -3.914 5.231 1.00 97.00 95 SER A O 1
ATOM 727 N N . PRO A 1 96 ? 2.726 -5.231 6.770 1.00 97.44 96 PRO A N 1
ATOM 728 C CA . PRO A 1 96 ? 1.668 -4.277 7.079 1.00 97.44 96 PRO A CA 1
ATOM 729 C C . PRO A 1 96 ? 2.200 -2.901 7.507 1.00 97.44 96 PRO A C 1
ATOM 731 O O . PRO A 1 96 ? 3.103 -2.795 8.340 1.00 97.44 96 PRO A O 1
ATOM 734 N N . LEU A 1 97 ? 1.603 -1.844 6.965 1.00 97.81 97 LEU A N 1
ATOM 735 C CA . LEU A 1 97 ? 1.754 -0.451 7.389 1.00 97.81 97 LEU A CA 1
ATOM 736 C C . LEU A 1 97 ? 0.463 0.114 7.970 1.00 97.81 97 LEU A C 1
ATOM 738 O O . LEU A 1 97 ? 0.558 1.044 8.778 1.00 97.81 97 LEU A O 1
ATOM 742 N N . ASN A 1 98 ? -0.695 -0.449 7.600 1.00 97.88 98 ASN A N 1
ATOM 743 C CA . ASN A 1 98 ? -2.012 -0.005 8.046 1.00 97.88 98 ASN A CA 1
ATOM 744 C C . ASN A 1 98 ? -2.112 0.004 9.580 1.00 97.88 98 ASN A C 1
ATOM 746 O O . ASN A 1 98 ? -1.569 -0.861 10.284 1.00 97.88 98 ASN A O 1
ATOM 750 N N . THR A 1 99 ? -2.801 1.016 10.099 1.00 98.56 99 THR A N 1
ATOM 751 C CA . THR A 1 99 ? -3.072 1.207 11.517 1.00 98.56 99 THR A CA 1
ATOM 752 C C . THR A 1 99 ? -4.460 1.795 11.734 1.00 98.56 99 THR A C 1
ATOM 754 O O . THR A 1 99 ? -4.99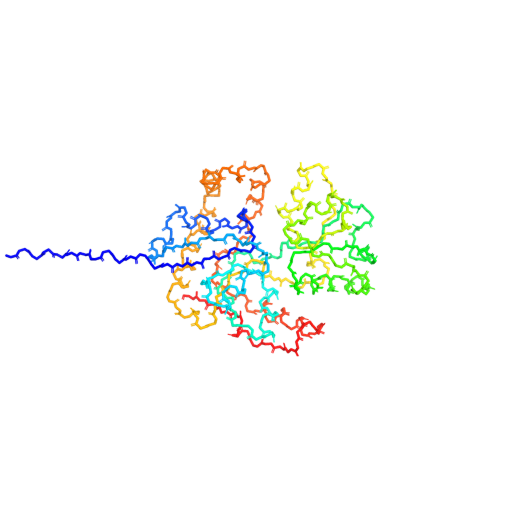4 2.516 10.889 1.00 98.56 99 THR A O 1
ATOM 757 N N . VAL A 1 100 ? -5.020 1.546 12.920 1.00 98.75 100 VAL A N 1
ATOM 758 C CA . VAL A 1 100 ? -6.071 2.407 13.465 1.00 98.75 100 VAL A CA 1
ATOM 759 C C . VAL A 1 100 ? -5.412 3.526 14.270 1.00 98.75 100 VAL A C 1
ATOM 761 O O . VAL A 1 100 ? -4.636 3.262 15.191 1.00 98.75 100 VAL A O 1
ATOM 764 N N . ILE A 1 101 ? -5.732 4.778 13.946 1.00 98.81 101 ILE A N 1
ATOM 765 C CA . ILE A 1 101 ? -5.168 5.970 14.584 1.00 98.81 101 ILE A CA 1
ATOM 766 C C . ILE A 1 101 ? -6.269 6.760 15.285 1.00 98.81 101 ILE A C 1
ATOM 768 O O . ILE A 1 101 ? -7.263 7.132 14.664 1.00 98.81 101 ILE A O 1
ATOM 772 N N . ALA A 1 102 ? -6.065 7.079 16.561 1.00 98.69 102 ALA A N 1
ATOM 773 C CA . ALA A 1 102 ? -6.945 7.946 17.342 1.00 98.69 102 ALA A CA 1
ATOM 774 C C . ALA A 1 102 ? -6.158 9.088 18.002 1.00 98.69 102 ALA A C 1
ATOM 776 O O . ALA A 1 102 ? -4.977 8.948 18.328 1.00 98.69 102 ALA A O 1
ATOM 777 N N . LEU A 1 103 ? -6.814 10.230 18.228 1.00 98.44 103 LEU A N 1
ATOM 778 C CA . LEU A 1 103 ? -6.240 11.344 18.999 1.00 98.44 103 LEU A CA 1
ATOM 779 C C . LEU A 1 103 ? -6.752 11.395 20.441 1.00 98.44 103 LEU A C 1
ATOM 781 O O . LEU A 1 103 ? -6.032 11.869 21.324 1.00 98.44 103 LEU A O 1
ATOM 785 N N . ASP A 1 104 ? -7.964 10.892 20.690 1.00 97.38 104 ASP A N 1
ATOM 786 C CA . ASP A 1 104 ? -8.493 10.748 22.042 1.00 97.38 104 ASP A CA 1
ATOM 787 C C . ASP A 1 104 ? -7.701 9.677 22.803 1.00 97.38 104 ASP A C 1
ATOM 789 O O . ASP A 1 104 ? -7.610 8.519 22.398 1.00 97.38 104 ASP A O 1
ATOM 793 N N . LYS A 1 105 ? -7.141 10.067 23.949 1.00 95.88 105 LYS A N 1
ATOM 794 C CA . LYS A 1 105 ? -6.361 9.189 24.826 1.00 95.88 105 LYS A CA 1
ATOM 795 C C . LYS A 1 105 ? -7.195 8.131 25.535 1.00 95.88 105 LYS A C 1
ATOM 797 O O . LYS A 1 105 ? -6.606 7.254 26.168 1.00 95.88 105 LYS A O 1
ATOM 802 N N . GLN A 1 106 ? -8.520 8.207 25.459 1.00 97.38 106 GLN A N 1
ATOM 803 C CA . GLN A 1 106 ? -9.417 7.155 25.925 1.00 97.38 106 GLN A CA 1
ATOM 804 C C . GLN A 1 106 ? -9.530 5.994 24.930 1.00 97.38 106 GLN A C 1
ATOM 806 O O . GLN A 1 106 ? -9.842 4.890 25.357 1.00 97.38 106 GLN A O 1
ATOM 811 N N . ILE A 1 107 ? -9.221 6.204 23.645 1.00 98.44 107 ILE A N 1
ATOM 812 C CA . ILE A 1 107 ? -9.232 5.151 22.623 1.00 98.44 107 ILE A CA 1
ATOM 813 C C . ILE A 1 107 ? -7.827 4.553 22.545 1.00 98.44 107 ILE A C 1
ATOM 815 O O . ILE A 1 107 ? -6.954 5.089 21.863 1.00 98.44 107 ILE A O 1
ATOM 819 N N . LYS A 1 108 ? -7.580 3.483 23.307 1.00 97.69 108 LYS A N 1
ATOM 820 C CA . LYS A 1 108 ? -6.247 2.869 23.452 1.00 97.69 108 LYS A CA 1
ATOM 821 C C . LYS A 1 108 ? -6.127 1.527 22.746 1.00 97.69 108 LYS A C 1
ATOM 823 O O . LYS A 1 108 ? -5.026 1.138 22.368 1.00 97.69 108 LYS A O 1
ATOM 828 N N . THR A 1 109 ? -7.243 0.825 22.625 1.00 98.38 109 THR A N 1
ATOM 829 C CA . THR A 1 109 ? -7.342 -0.533 22.096 1.00 98.38 109 THR A CA 1
ATOM 830 C C . THR A 1 109 ? -8.547 -0.641 21.161 1.00 98.38 109 THR A C 1
ATOM 832 O O . THR A 1 109 ? -9.444 0.205 21.227 1.00 98.38 109 THR A O 1
ATOM 835 N N . PRO A 1 110 ? -8.643 -1.692 20.325 1.00 98.44 110 PRO A N 1
ATOM 836 C CA . PRO A 1 110 ? -9.802 -1.857 19.454 1.00 98.44 110 PRO A CA 1
ATOM 837 C C . PRO A 1 110 ? -11.132 -1.997 20.211 1.00 98.44 110 PRO A C 1
ATOM 839 O O . PRO A 1 110 ? -12.164 -1.616 19.669 1.00 98.44 110 PRO A O 1
ATOM 842 N N . ALA A 1 111 ? -11.129 -2.462 21.469 1.00 98.50 111 ALA A N 1
ATOM 843 C CA . ALA A 1 111 ? -12.334 -2.513 22.305 1.00 98.50 111 ALA A CA 1
ATOM 844 C C . ALA A 1 111 ? -12.954 -1.119 22.520 1.00 98.50 111 ALA A C 1
ATOM 846 O O . ALA A 1 111 ? -14.176 -0.972 22.548 1.00 98.50 111 ALA A O 1
ATOM 847 N N . ASP A 1 112 ? -12.117 -0.080 22.600 1.00 98.75 112 ASP A N 1
ATOM 848 C CA . ASP A 1 112 ? -12.547 1.304 22.831 1.00 98.75 112 ASP A CA 1
ATOM 849 C C . ASP A 1 112 ? -13.227 1.933 21.597 1.00 98.75 112 ASP A C 1
ATOM 851 O O . ASP A 1 112 ? -13.747 3.051 21.669 1.00 98.75 112 ASP A O 1
ATOM 855 N N . LEU A 1 113 ? -13.242 1.223 20.461 1.00 98.69 113 LEU A N 1
ATOM 856 C CA . LEU A 1 113 ? -13.929 1.635 19.236 1.00 98.69 113 LEU A CA 1
ATOM 857 C C . LEU A 1 113 ? -15.432 1.326 19.267 1.00 98.69 113 LEU A C 1
ATOM 859 O O . LEU A 1 113 ? -16.163 1.784 18.386 1.00 98.69 113 LEU A O 1
ATOM 863 N N . GLN A 1 114 ? -15.922 0.595 20.274 1.00 98.44 114 GLN A N 1
ATOM 864 C CA . GLN A 1 114 ? -17.345 0.291 20.406 1.00 98.44 114 GLN A CA 1
ATOM 865 C C . GLN A 1 114 ? -18.187 1.581 20.424 1.00 98.44 114 GLN A C 1
ATOM 867 O O . GLN A 1 114 ? -18.030 2.453 21.279 1.00 98.44 114 GLN A O 1
ATOM 872 N N . GLY A 1 115 ? -19.102 1.715 19.459 1.00 98.31 115 GLY A N 1
ATOM 873 C CA . GLY A 1 115 ? -19.966 2.892 19.310 1.00 98.31 115 GLY A CA 1
ATOM 874 C C . GLY A 1 115 ? -19.304 4.125 18.678 1.00 98.31 115 GLY A C 1
ATOM 875 O O . GLY A 1 115 ? -19.997 5.127 18.466 1.00 98.31 115 GLY A O 1
ATOM 876 N N . LYS A 1 116 ? -18.001 4.071 18.371 1.00 98.75 116 LYS A N 1
ATOM 877 C CA . LYS A 1 116 ? -17.217 5.176 17.800 1.00 98.75 116 LYS A CA 1
ATOM 878 C C . LYS A 1 116 ? -17.389 5.294 16.289 1.00 98.75 116 LYS A C 1
ATOM 880 O O . LYS A 1 116 ? -17.789 4.345 15.613 1.00 98.75 116 LYS A O 1
ATOM 885 N N . LYS A 1 117 ? -17.080 6.475 15.756 1.00 98.69 117 LYS A N 1
ATOM 886 C CA . LYS A 1 117 ? -16.969 6.742 14.322 1.00 98.69 117 LYS A CA 1
ATOM 887 C C . LYS A 1 117 ? -15.540 6.506 13.852 1.00 98.69 117 LYS A C 1
ATOM 889 O O . LYS A 1 117 ? -14.627 7.158 14.352 1.00 98.69 117 LYS A O 1
ATOM 894 N N . VAL A 1 118 ? -15.359 5.638 12.863 1.00 98.81 118 VAL A N 1
ATOM 895 C CA . VAL A 1 118 ? -14.051 5.350 12.266 1.00 98.81 118 VAL A CA 1
ATOM 896 C C . VAL A 1 118 ? -14.049 5.773 10.801 1.00 98.81 118 VAL A C 1
ATOM 898 O O . VAL A 1 118 ? -14.857 5.292 10.004 1.00 98.81 118 VAL A O 1
ATOM 901 N N . GLY A 1 119 ? -13.164 6.708 10.460 1.00 98.62 119 GLY A N 1
ATOM 902 C CA . GLY A 1 119 ? -12.930 7.144 9.087 1.00 98.62 119 GLY A CA 1
ATOM 903 C C . GLY A 1 119 ? -12.128 6.111 8.298 1.00 98.62 119 GLY A C 1
ATOM 904 O O . GLY A 1 119 ? -11.235 5.484 8.857 1.00 98.62 119 GLY A O 1
ATOM 905 N N . TYR A 1 120 ? -12.434 5.933 7.016 1.00 98.25 120 TYR A N 1
ATOM 906 C CA . TYR A 1 120 ? -11.699 5.030 6.125 1.00 98.25 120 TYR A CA 1
ATOM 907 C C . TYR A 1 120 ? -11.681 5.559 4.682 1.00 98.25 120 TYR A C 1
ATOM 909 O O . TYR A 1 120 ? -12.541 6.363 4.306 1.00 98.25 120 TYR A O 1
ATOM 917 N N . SER A 1 121 ? -10.732 5.086 3.868 1.00 95.50 121 SER A N 1
ATOM 918 C CA . SER A 1 121 ? -10.596 5.488 2.456 1.00 95.50 121 SER A CA 1
ATOM 919 C C . SER A 1 121 ? -11.134 4.441 1.481 1.00 95.50 121 SER A C 1
ATOM 921 O O . SER A 1 121 ? -11.897 4.775 0.574 1.00 95.50 121 SER A O 1
ATOM 923 N N . VAL A 1 122 ? -10.781 3.167 1.676 1.00 90.56 122 VAL A N 1
ATOM 924 C CA . VAL A 1 122 ? -11.081 2.089 0.722 1.00 90.56 122 VAL A CA 1
ATOM 925 C C . VAL A 1 122 ? -12.138 1.143 1.289 1.00 90.56 122 VAL A C 1
ATOM 927 O O . VAL A 1 122 ? -11.949 0.501 2.318 1.00 90.56 122 VAL A O 1
ATOM 930 N N . SER A 1 123 ? -13.288 1.057 0.620 1.00 86.00 123 SER A N 1
ATOM 931 C CA . SER A 1 123 ? -14.362 0.133 1.006 1.00 86.00 123 SER A CA 1
ATOM 932 C C . SER A 1 123 ? -13.997 -1.338 0.747 1.00 86.00 123 SER A C 1
ATOM 934 O O . SER A 1 123 ? -13.181 -1.658 -0.115 1.00 86.00 123 SER A O 1
ATOM 936 N N . GLY A 1 124 ? -14.667 -2.241 1.457 1.00 85.19 124 GLY A N 1
ATOM 937 C CA . GLY A 1 124 ? -14.398 -3.675 1.478 1.00 85.19 124 GLY A CA 1
ATOM 938 C C . GLY A 1 124 ? -13.310 -4.019 2.491 1.00 85.19 124 GLY A C 1
ATOM 939 O O . GLY A 1 124 ? -13.602 -4.585 3.546 1.00 85.19 124 GLY A O 1
ATOM 940 N N . ILE A 1 125 ? -12.065 -3.653 2.178 1.00 85.50 125 ILE A N 1
ATOM 941 C CA . ILE A 1 125 ? -10.910 -4.097 2.960 1.00 85.50 125 ILE A CA 1
ATOM 942 C C . ILE A 1 125 ? -10.862 -3.480 4.358 1.00 85.50 125 ILE A C 1
ATOM 944 O O . ILE A 1 125 ? -10.747 -4.209 5.339 1.00 85.50 125 ILE A O 1
ATOM 948 N N . GLU A 1 126 ? -11.035 -2.166 4.489 1.00 93.19 126 GLU A N 1
ATOM 949 C CA . GLU A 1 126 ? -10.930 -1.520 5.801 1.00 93.19 126 GLU A CA 1
ATOM 950 C C . GLU A 1 126 ? -12.011 -2.006 6.771 1.00 93.19 126 GLU A C 1
ATOM 952 O O . GLU A 1 126 ? -11.776 -2.152 7.968 1.00 93.19 126 GLU A O 1
ATOM 957 N N . GLN A 1 127 ? -13.193 -2.346 6.252 1.00 91.69 127 GLN A N 1
ATOM 958 C CA . GLN A 1 127 ? -14.258 -2.958 7.040 1.00 91.69 127 GLN A CA 1
ATOM 959 C C . GLN A 1 127 ? -13.876 -4.353 7.532 1.00 91.69 127 GLN A C 1
ATOM 961 O O . GLN A 1 127 ? -14.129 -4.669 8.690 1.00 91.69 127 GLN A O 1
ATOM 966 N N . ALA A 1 128 ? -13.273 -5.180 6.678 1.00 92.25 128 ALA A N 1
ATOM 967 C CA . ALA A 1 128 ? -12.841 -6.528 7.038 1.00 92.25 128 ALA A CA 1
ATOM 968 C C . ALA A 1 128 ? -11.689 -6.516 8.058 1.00 92.25 128 ALA A C 1
ATOM 970 O O . ALA A 1 128 ? -11.728 -7.251 9.051 1.00 92.25 128 ALA A O 1
ATOM 971 N N . THR A 1 129 ? -10.701 -5.643 7.854 1.00 96.06 129 THR A N 1
ATOM 972 C CA . THR A 1 129 ? -9.586 -5.427 8.784 1.00 96.06 129 THR A CA 1
ATOM 973 C C . THR A 1 129 ? -10.107 -4.952 10.139 1.00 96.06 129 THR A C 1
ATOM 975 O O . THR A 1 129 ? -9.821 -5.568 11.166 1.00 96.06 129 THR A O 1
ATOM 978 N N . LEU A 1 130 ? -10.960 -3.924 10.156 1.00 96.56 130 LEU A N 1
ATOM 979 C CA . LEU A 1 130 ? -11.523 -3.397 11.397 1.00 96.56 130 LEU A CA 1
ATOM 980 C C . LEU A 1 130 ? -12.435 -4.405 12.105 1.00 96.56 130 LEU A C 1
ATOM 982 O O . LEU A 1 130 ? -12.402 -4.505 13.329 1.00 96.56 130 LEU A O 1
ATOM 986 N N . ALA A 1 131 ? -13.223 -5.180 11.354 1.00 94.88 131 ALA A N 1
ATOM 987 C CA . ALA A 1 131 ? -14.062 -6.235 11.914 1.00 94.88 131 ALA A CA 1
ATOM 988 C C . ALA A 1 131 ? -13.227 -7.331 12.584 1.00 94.88 131 ALA A C 1
ATOM 990 O O . ALA A 1 131 ? -13.598 -7.802 13.657 1.00 94.88 131 ALA A O 1
ATOM 991 N N . THR A 1 132 ? -12.079 -7.681 12.003 1.00 96.06 132 THR A N 1
ATOM 992 C CA . THR A 1 132 ? -11.128 -8.625 12.602 1.00 96.06 132 THR A CA 1
ATOM 993 C C . THR A 1 132 ? -10.599 -8.093 13.933 1.00 96.06 132 THR A C 1
ATOM 995 O O . THR A 1 132 ? -10.658 -8.794 14.943 1.00 96.06 132 THR A O 1
ATOM 998 N N . MET A 1 133 ? -10.152 -6.833 13.967 1.00 98.00 133 MET A N 1
ATOM 999 C CA . MET A 1 133 ? -9.654 -6.197 15.194 1.00 98.00 133 MET A CA 1
ATOM 1000 C C . MET A 1 133 ? -10.742 -6.104 16.274 1.00 98.00 133 MET A C 1
ATOM 1002 O O . MET A 1 133 ? -10.482 -6.359 17.450 1.00 98.00 133 MET A O 1
ATOM 1006 N N . ALA A 1 134 ? -11.974 -5.776 15.878 1.00 97.62 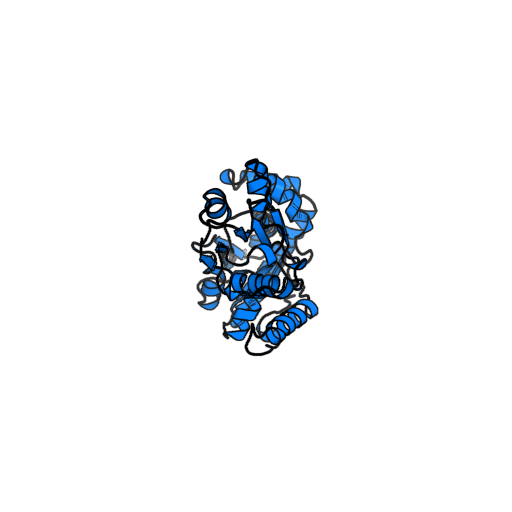134 ALA A N 1
ATOM 1007 C CA . ALA A 1 134 ? -13.137 -5.720 16.759 1.00 97.62 134 ALA A CA 1
ATOM 1008 C C . ALA A 1 134 ? -13.459 -7.095 17.371 1.00 97.62 134 ALA A C 1
ATOM 1010 O O . ALA A 1 134 ? -13.601 -7.212 18.589 1.00 97.62 134 ALA A O 1
ATOM 1011 N N . GLN A 1 135 ? -13.497 -8.146 16.547 1.00 95.69 135 GLN A N 1
ATOM 1012 C CA . GLN A 1 135 ? -13.714 -9.523 16.999 1.00 95.69 135 GLN A CA 1
ATOM 1013 C C . GLN A 1 135 ? -12.598 -10.001 17.931 1.00 95.69 135 GLN A C 1
ATOM 1015 O O . GLN A 1 135 ? -12.887 -10.607 18.962 1.00 95.69 135 GLN A O 1
ATOM 1020 N N . HIS A 1 136 ? -11.340 -9.688 17.611 1.00 96.44 136 HIS A N 1
ATOM 1021 C CA . HIS A 1 136 ? -10.193 -9.992 18.465 1.00 96.44 136 HIS A CA 1
ATOM 1022 C C . HIS A 1 136 ? -10.311 -9.327 19.845 1.00 96.44 136 HIS A C 1
ATOM 1024 O O . HIS A 1 136 ? -9.967 -9.927 20.861 1.00 96.44 136 HIS A O 1
ATOM 1030 N N . ALA A 1 137 ? -10.856 -8.111 19.892 1.00 97.69 137 ALA A N 1
ATOM 1031 C CA . ALA A 1 137 ? -11.127 -7.377 21.123 1.00 97.69 137 ALA A CA 1
ATOM 1032 C C . ALA A 1 137 ? -12.455 -7.754 21.812 1.00 97.69 137 ALA A C 1
ATOM 1034 O O . ALA A 1 137 ? -12.792 -7.177 22.846 1.00 97.69 137 ALA A O 1
ATOM 1035 N N . GLY A 1 138 ? -13.216 -8.709 21.266 1.00 97.19 138 GLY A N 1
ATOM 1036 C CA . GLY A 1 138 ? -14.472 -9.183 21.850 1.00 97.19 138 GLY A CA 1
ATOM 1037 C C . GLY A 1 138 ? -15.651 -8.214 21.716 1.00 97.19 138 GLY A C 1
ATOM 1038 O O . GLY A 1 138 ? -16.625 -8.353 22.457 1.00 97.19 138 GLY A O 1
ATOM 1039 N N . ILE A 1 139 ? -15.588 -7.248 20.794 1.00 98.00 139 ILE A N 1
ATOM 1040 C CA . ILE A 1 139 ? -16.695 -6.326 20.509 1.00 98.00 139 ILE A CA 1
ATOM 1041 C C . ILE A 1 139 ? -17.367 -6.667 19.175 1.00 98.00 139 ILE A C 1
ATOM 1043 O O . ILE A 1 139 ? -16.749 -7.208 18.260 1.00 98.00 139 ILE A O 1
ATOM 1047 N N . ASP A 1 140 ? -18.652 -6.334 19.054 1.00 97.12 140 ASP A N 1
ATOM 1048 C CA . ASP A 1 140 ? -19.394 -6.491 17.801 1.00 97.12 140 ASP A CA 1
ATOM 1049 C C . ASP A 1 140 ? -18.876 -5.488 16.750 1.00 97.12 140 ASP A C 1
ATOM 1051 O O . ASP A 1 140 ? -18.987 -4.278 16.984 1.00 97.12 140 ASP A O 1
ATOM 1055 N N . PRO A 1 141 ? -18.361 -5.933 15.585 1.00 95.50 141 PRO A N 1
ATOM 1056 C CA . PRO A 1 141 ? -17.958 -5.038 14.500 1.00 95.50 141 PRO A CA 1
ATOM 1057 C C . PRO A 1 141 ? -19.048 -4.048 14.077 1.00 95.50 141 PRO A C 1
ATOM 1059 O O . PRO A 1 141 ? -18.742 -2.905 13.742 1.00 95.50 141 PRO A O 1
ATOM 1062 N N . ALA A 1 142 ? -20.324 -4.448 14.135 1.00 96.50 142 ALA A N 1
ATOM 1063 C CA . ALA A 1 142 ? -21.451 -3.595 13.757 1.00 96.50 142 ALA A CA 1
ATOM 1064 C C . ALA A 1 142 ? -21.678 -2.423 14.730 1.00 96.50 142 ALA A C 1
ATOM 1066 O O . ALA A 1 142 ? -22.403 -1.478 14.412 1.00 96.50 142 ALA A O 1
ATOM 1067 N N . SER A 1 143 ? -21.049 -2.454 15.908 1.00 97.88 143 SER A N 1
ATOM 1068 C CA . SER A 1 143 ? -21.070 -1.332 16.845 1.00 97.88 143 SER A CA 1
ATOM 1069 C C . SER A 1 143 ? -20.219 -0.144 16.381 1.00 97.88 143 SER A C 1
ATOM 1071 O O . SER A 1 143 ? -20.418 0.968 16.874 1.00 97.88 143 SER A O 1
ATOM 1073 N N . ILE A 1 144 ? -19.293 -0.351 15.438 1.00 98.44 144 ILE A N 1
ATOM 1074 C CA . ILE A 1 144 ? -18.413 0.692 14.912 1.00 98.44 144 ILE A CA 1
ATOM 1075 C C . ILE A 1 144 ? -19.081 1.379 13.715 1.00 98.44 144 ILE A C 1
ATOM 1077 O O . ILE A 1 144 ? -19.530 0.739 12.766 1.00 98.44 144 ILE A O 1
ATOM 1081 N N . LYS A 1 145 ? -19.137 2.714 13.734 1.00 98.19 145 LYS A N 1
ATOM 1082 C CA . LYS A 1 145 ? -19.754 3.523 12.674 1.00 98.19 145 LYS A CA 1
ATOM 1083 C C . LYS A 1 145 ? -18.704 3.950 11.658 1.00 98.19 145 LYS A C 1
ATOM 1085 O O . LYS A 1 145 ? -17.910 4.846 11.914 1.00 98.19 145 LYS A O 1
ATOM 1090 N N . LEU A 1 146 ? -18.722 3.342 10.485 1.00 97.94 146 LEU A N 1
ATOM 1091 C CA . LEU A 1 146 ? -17.761 3.644 9.429 1.00 97.94 146 LEU A CA 1
ATOM 1092 C C . LEU A 1 146 ? -18.159 4.888 8.629 1.00 97.94 146 LEU A C 1
ATOM 1094 O O . LEU A 1 146 ? -19.309 5.026 8.210 1.00 97.94 146 LEU A O 1
ATOM 1098 N N . VAL A 1 147 ? -17.195 5.771 8.377 1.00 98.06 147 VAL A N 1
ATOM 1099 C CA . VAL A 1 147 ? -17.367 6.995 7.585 1.00 98.06 147 VAL A CA 1
ATOM 1100 C C . VAL A 1 147 ? -16.342 6.991 6.456 1.00 98.06 147 VAL A C 1
ATOM 1102 O O . VAL A 1 147 ? -15.145 6.994 6.718 1.00 98.06 147 VAL A O 1
ATOM 1105 N N . ASN A 1 148 ? -16.789 6.977 5.198 1.00 97.38 148 ASN A N 1
ATOM 1106 C CA . ASN A 1 148 ? -15.853 7.116 4.083 1.00 97.38 148 ASN A CA 1
ATOM 1107 C C . ASN A 1 148 ? -15.394 8.577 4.016 1.00 97.38 148 ASN A C 1
ATOM 1109 O O . ASN A 1 148 ? -16.218 9.468 3.807 1.00 97.38 148 ASN A O 1
ATOM 1113 N N . VAL A 1 149 ? -14.100 8.810 4.216 1.00 97.69 149 VAL A N 1
ATOM 1114 C CA . VAL A 1 149 ? -13.482 10.143 4.168 1.00 97.69 149 VAL A CA 1
ATOM 1115 C C . VAL A 1 149 ? -12.579 10.314 2.947 1.00 97.69 149 VAL A C 1
ATOM 1117 O O . VAL A 1 149 ? -11.948 11.357 2.791 1.00 97.69 149 VAL A O 1
ATOM 1120 N N . ASN A 1 150 ? -12.541 9.327 2.045 1.00 95.94 150 ASN A N 1
ATOM 1121 C CA . ASN A 1 150 ? -11.718 9.350 0.840 1.00 95.94 150 ASN A CA 1
ATOM 1122 C C . ASN A 1 150 ? -10.249 9.667 1.216 1.00 95.94 150 ASN A C 1
ATOM 1124 O O . ASN A 1 150 ? -9.735 9.076 2.163 1.00 95.94 150 ASN A O 1
ATOM 1128 N N . PHE A 1 151 ? -9.585 10.622 0.565 1.00 96.62 151 PHE A N 1
ATOM 1129 C CA . PHE A 1 151 ? -8.217 11.044 0.902 1.00 96.62 151 PHE A CA 1
ATOM 1130 C C . PHE A 1 151 ? -8.041 11.766 2.260 1.00 96.62 151 PHE A C 1
ATOM 1132 O O . PHE A 1 151 ? -6.925 12.110 2.638 1.00 96.62 151 PHE A O 1
ATOM 1139 N N . GLN A 1 152 ? -9.114 12.048 3.003 1.00 97.06 152 GLN A N 1
ATOM 1140 C CA . GLN A 1 152 ? -9.108 12.981 4.141 1.00 97.06 152 GLN A CA 1
ATOM 1141 C C . GLN A 1 152 ? -8.966 12.288 5.507 1.00 97.06 152 GLN A C 1
ATOM 1143 O O . GLN A 1 152 ? -9.619 12.690 6.467 1.00 97.06 152 GLN A O 1
ATOM 1148 N N . LEU A 1 153 ? -8.122 11.256 5.627 1.00 97.88 153 LEU A N 1
ATOM 1149 C 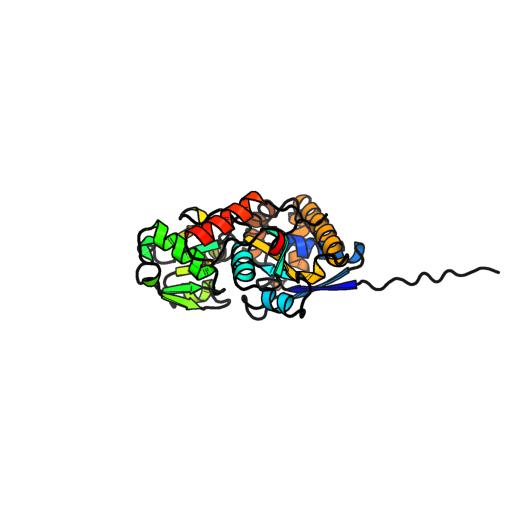CA . LEU A 1 153 ? -7.928 10.523 6.891 1.00 97.88 153 LEU A CA 1
ATOM 1150 C C . LEU A 1 153 ? -7.448 11.455 8.019 1.00 97.88 153 LEU A C 1
ATOM 1152 O O . LEU A 1 153 ? -8.163 11.675 9.001 1.00 97.88 153 LEU A O 1
ATOM 1156 N N . THR A 1 154 ? -6.269 12.066 7.862 1.00 97.56 154 THR A N 1
ATOM 1157 C CA . THR A 1 154 ? -5.681 12.942 8.887 1.00 97.56 154 THR A CA 1
ATOM 1158 C C . THR A 1 154 ? -6.573 14.148 9.193 1.00 97.56 154 THR A C 1
ATOM 1160 O O . THR A 1 154 ? -6.800 14.480 10.359 1.00 97.56 154 THR A O 1
ATOM 1163 N N . SER A 1 155 ? -7.114 14.807 8.163 1.00 97.88 155 SER A N 1
ATOM 1164 C CA . SER A 1 155 ? -7.922 16.019 8.339 1.00 97.88 155 SER A CA 1
ATOM 1165 C C . SER A 1 155 ? -9.279 15.739 8.990 1.00 97.88 155 SER A C 1
ATOM 1167 O O . SER A 1 155 ? -9.685 16.509 9.861 1.00 97.88 155 SER A O 1
ATOM 1169 N N . ALA A 1 156 ? -9.953 14.632 8.654 1.00 98.38 156 ALA A N 1
ATOM 1170 C CA . ALA A 1 156 ? -11.201 14.239 9.310 1.00 98.38 156 ALA A CA 1
ATOM 1171 C C . ALA A 1 156 ? -10.990 13.941 10.802 1.00 98.38 156 ALA A C 1
ATOM 1173 O O . ALA A 1 156 ? -11.813 14.341 11.632 1.00 98.38 156 ALA A O 1
ATOM 1174 N N . LEU A 1 157 ? -9.870 13.295 11.150 1.00 98.25 157 LEU A N 1
ATOM 1175 C CA . LEU A 1 157 ? -9.503 13.025 12.539 1.00 98.25 157 LEU A CA 1
ATOM 1176 C C . LEU A 1 157 ? -9.183 14.317 13.306 1.00 98.25 157 LEU A C 1
ATOM 1178 O O . LEU A 1 157 ? -9.704 14.537 14.398 1.00 98.25 157 LEU A O 1
ATOM 1182 N N . LEU A 1 158 ? -8.367 15.206 12.731 1.00 98.19 158 LEU A N 1
ATOM 1183 C CA . LEU A 1 158 ? -8.012 16.494 13.343 1.00 98.19 158 LEU A CA 1
ATOM 1184 C C . LEU A 1 158 ? -9.224 17.409 13.551 1.00 98.19 158 LEU A C 1
ATOM 1186 O O . LEU A 1 158 ? -9.279 18.139 14.541 1.00 98.19 158 LEU A O 1
ATOM 1190 N N . ALA A 1 159 ? -10.186 17.368 12.629 1.00 97.94 159 ALA A N 1
ATOM 1191 C CA . ALA A 1 159 ? -11.424 18.132 12.708 1.00 97.94 159 ALA A CA 1
ATOM 1192 C C . ALA A 1 159 ? -12.465 17.517 13.664 1.00 97.94 159 ALA A C 1
ATOM 1194 O O . ALA A 1 159 ? -13.524 18.112 13.863 1.00 97.94 159 ALA A O 1
ATOM 1195 N N . GLY A 1 160 ? -12.205 16.333 14.234 1.00 97.50 160 GLY A N 1
ATOM 1196 C CA . GLY A 1 160 ? -13.149 15.622 15.101 1.00 97.50 160 GLY A CA 1
ATOM 1197 C C . GLY A 1 160 ? -14.402 15.122 14.374 1.00 97.50 160 GLY A C 1
ATOM 1198 O O . GLY A 1 160 ? -15.439 14.904 14.999 1.00 97.50 160 GLY A O 1
ATOM 1199 N N . GLN A 1 161 ? -14.340 14.962 13.047 1.00 98.31 161 GLN A N 1
ATOM 1200 C CA . GLN A 1 161 ? -15.443 14.394 12.262 1.00 98.31 161 GLN A CA 1
ATOM 1201 C C . GLN A 1 161 ? -15.605 12.890 12.534 1.00 98.31 161 GLN A C 1
ATOM 1203 O O . GLN A 1 161 ? -16.716 12.351 12.462 1.00 98.31 161 GLN A O 1
ATOM 1208 N N . VAL A 1 162 ? -14.492 12.238 12.875 1.00 98.75 162 VAL A N 1
ATOM 1209 C CA . VAL A 1 162 ? -14.379 10.835 13.274 1.00 98.75 162 VAL A CA 1
ATOM 1210 C C . VAL A 1 162 ? -13.553 10.732 14.557 1.00 98.75 162 VAL A C 1
ATOM 1212 O O . VAL A 1 162 ? -12.727 11.599 14.838 1.00 98.75 162 VAL A O 1
ATOM 1215 N N . ASP A 1 163 ? -13.787 9.680 15.339 1.00 98.81 163 ASP A N 1
ATOM 1216 C CA . ASP A 1 163 ? -13.089 9.433 16.606 1.00 98.81 163 ASP A CA 1
ATOM 1217 C C . ASP A 1 163 ? -11.727 8.744 16.383 1.00 98.81 163 ASP A C 1
ATOM 1219 O O . ASP A 1 163 ? -10.786 8.924 17.158 1.00 98.81 163 ASP A O 1
ATOM 1223 N N . ALA A 1 164 ? -11.628 7.960 15.307 1.00 98.81 164 ALA A N 1
ATOM 1224 C CA . ALA A 1 164 ? -10.411 7.315 14.828 1.00 98.81 164 ALA A CA 1
ATOM 1225 C C . ALA A 1 164 ? -10.446 7.179 13.297 1.00 98.81 164 ALA A C 1
ATOM 1227 O O . ALA A 1 164 ? -11.486 7.387 12.669 1.00 98.81 164 ALA A O 1
ATOM 1228 N N . VAL A 1 165 ? -9.327 6.798 12.690 1.00 98.75 165 VAL A N 1
ATOM 1229 C CA . VAL A 1 165 ? -9.245 6.405 11.276 1.00 98.75 165 VAL A CA 1
ATOM 1230 C C . VAL A 1 165 ? -8.560 5.058 11.134 1.00 98.75 165 VAL A C 1
ATOM 1232 O O . VAL A 1 165 ? -7.700 4.738 11.945 1.00 98.75 165 VAL A O 1
ATOM 1235 N N . ILE A 1 166 ? -8.932 4.294 10.112 1.00 98.44 166 ILE A N 1
ATOM 1236 C CA . ILE A 1 166 ? -8.232 3.093 9.646 1.00 98.44 166 ILE A CA 1
ATOM 1237 C C . ILE A 1 166 ? -7.787 3.312 8.191 1.00 98.44 166 ILE A C 1
ATOM 1239 O O . ILE A 1 166 ? -8.424 4.080 7.465 1.00 98.44 166 ILE A O 1
ATOM 1243 N N . GLY A 1 167 ? -6.684 2.690 7.782 1.00 96.25 167 GLY A N 1
ATOM 1244 C CA . GLY A 1 167 ? -6.022 2.919 6.495 1.00 96.25 167 GLY A CA 1
ATOM 1245 C C . GLY A 1 167 ? -4.871 3.923 6.583 1.00 96.25 167 GLY A C 1
ATOM 1246 O O . GLY A 1 167 ? -4.117 4.076 5.633 1.00 96.25 167 GLY A O 1
ATO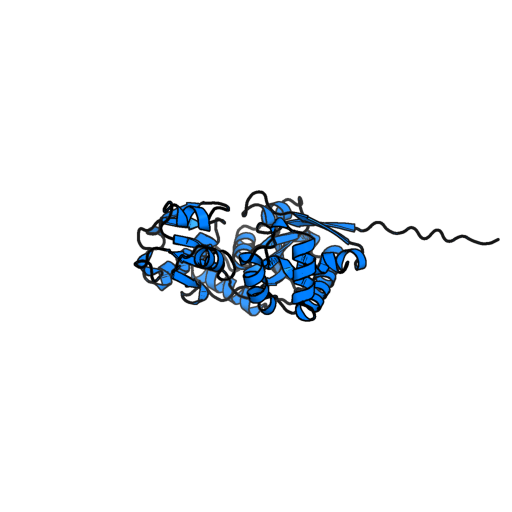M 1247 N N . GLY A 1 168 ? -4.706 4.599 7.727 1.00 96.69 168 GLY A N 1
ATOM 1248 C CA . GLY A 1 168 ? -3.572 5.492 7.958 1.00 96.69 168 GLY A CA 1
ATOM 1249 C C . GLY A 1 168 ? -2.303 4.691 8.230 1.00 96.69 168 GLY A C 1
ATOM 1250 O O . GLY A 1 168 ? -2.296 3.785 9.068 1.00 96.69 168 GLY A O 1
ATOM 1251 N N . TYR A 1 169 ? -1.217 5.030 7.554 1.00 98.06 169 TYR A N 1
ATOM 1252 C CA . TYR A 1 169 ? 0.056 4.349 7.679 1.00 98.06 169 TYR A CA 1
ATOM 1253 C C . TYR A 1 169 ? 0.887 4.866 8.849 1.00 98.06 169 TYR A C 1
ATOM 1255 O O . TYR A 1 169 ? 0.967 6.063 9.156 1.00 98.06 169 TYR A O 1
ATOM 1263 N N . ARG A 1 170 ? 1.585 3.929 9.497 1.00 97.00 170 ARG A N 1
ATOM 1264 C CA . ARG A 1 170 ? 2.479 4.207 10.635 1.00 97.00 170 ARG A CA 1
ATOM 1265 C C . ARG A 1 170 ? 3.661 5.122 10.289 1.00 97.00 170 ARG A C 1
ATOM 1267 O O . ARG A 1 170 ? 4.156 5.833 11.166 1.00 97.00 170 ARG A O 1
ATOM 1274 N N . ASN A 1 171 ? 4.111 5.100 9.036 1.00 96.88 171 ASN A N 1
ATOM 1275 C CA . ASN A 1 171 ? 5.220 5.894 8.501 1.00 96.88 171 ASN A CA 1
ATOM 1276 C C . ASN A 1 171 ? 4.768 7.210 7.839 1.00 96.88 171 ASN A C 1
ATOM 1278 O O . ASN A 1 171 ? 5.612 8.088 7.673 1.00 96.88 171 ASN A O 1
ATOM 1282 N N . ILE A 1 172 ? 3.474 7.380 7.519 1.00 97.38 172 ILE A N 1
ATOM 1283 C CA . ILE A 1 172 ? 2.926 8.591 6.878 1.00 97.38 172 ILE A CA 1
ATOM 1284 C C . ILE A 1 172 ? 1.973 9.326 7.829 1.00 97.38 172 ILE A C 1
ATOM 1286 O O . ILE A 1 172 ? 2.420 10.222 8.542 1.00 97.38 172 ILE A O 1
ATOM 1290 N N . GLU A 1 173 ? 0.696 8.952 7.911 1.00 98.25 173 GLU A N 1
ATOM 1291 C CA . GLU A 1 173 ? -0.344 9.687 8.652 1.00 98.25 173 GLU A CA 1
ATOM 1292 C C . GLU A 1 173 ? -0.027 9.774 10.151 1.00 98.25 173 GLU A C 1
ATOM 1294 O O . GLU A 1 173 ? -0.182 10.823 10.785 1.00 98.25 173 GLU A O 1
ATOM 1299 N N . ALA A 1 174 ? 0.487 8.691 10.742 1.00 97.69 174 ALA A N 1
ATOM 1300 C CA . ALA A 1 174 ? 0.888 8.711 12.145 1.00 97.69 174 ALA A CA 1
ATOM 1301 C C . ALA A 1 174 ? 2.079 9.653 12.399 1.00 97.69 174 ALA A C 1
ATOM 1303 O O . ALA A 1 174 ? 2.161 10.258 13.473 1.00 97.69 174 ALA A O 1
ATOM 1304 N N . GLN A 1 175 ? 3.002 9.784 11.438 1.00 96.94 175 GLN A N 1
ATOM 1305 C CA . GLN A 1 175 ? 4.106 10.742 11.530 1.00 96.94 175 GLN A CA 1
ATOM 1306 C C . GLN A 1 175 ? 3.661 12.172 11.256 1.00 96.94 175 GLN A C 1
ATOM 1308 O O . GLN A 1 175 ? 4.074 13.083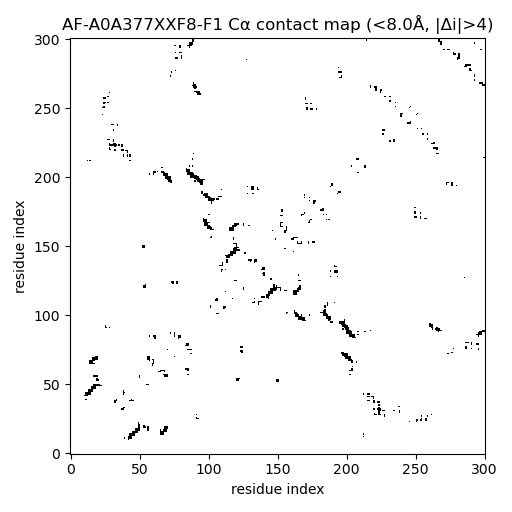 11.971 1.00 96.94 175 GLN A O 1
ATOM 1313 N N . GLU A 1 176 ? 2.773 12.369 10.288 1.00 97.50 176 GLU A N 1
ATOM 1314 C CA . GLU A 1 176 ? 2.167 13.660 9.988 1.00 97.50 176 GLU A CA 1
ATOM 1315 C C . GLU A 1 176 ? 1.534 14.255 11.251 1.00 97.50 176 GLU A C 1
ATOM 1317 O O . GLU A 1 176 ? 1.851 15.380 11.642 1.00 97.50 176 GLU A O 1
ATOM 1322 N N . LEU A 1 177 ? 0.714 13.471 11.957 1.00 98.19 177 LEU A N 1
ATOM 1323 C CA . LEU A 1 177 ? 0.086 13.894 13.208 1.00 98.19 177 LEU A CA 1
ATOM 1324 C C . LEU A 1 177 ? 1.116 14.267 14.284 1.00 98.19 177 LEU A C 1
ATOM 1326 O O . LEU A 1 177 ? 0.937 15.269 14.981 1.00 98.19 177 LEU A O 1
ATOM 1330 N N . LYS A 1 178 ? 2.205 13.499 14.420 1.00 97.50 178 LYS A N 1
ATOM 1331 C CA . LYS A 1 178 ? 3.286 13.800 15.377 1.00 97.50 178 LYS A CA 1
ATOM 1332 C C . LYS A 1 178 ? 3.994 15.112 15.042 1.00 97.50 178 LYS A C 1
ATOM 1334 O O . LYS A 1 178 ? 4.213 15.925 15.938 1.00 97.50 178 LYS A O 1
ATOM 1339 N N . LEU A 1 179 ? 4.301 15.350 13.767 1.00 96.69 179 LEU A N 1
ATOM 1340 C CA . LEU A 1 179 ? 4.930 16.590 13.301 1.00 96.69 179 LEU A CA 1
ATOM 1341 C C . LEU A 1 179 ? 4.013 17.810 13.466 1.00 96.69 179 LEU A C 1
ATOM 1343 O O . LEU A 1 179 ? 4.498 18.910 13.714 1.00 96.69 179 LEU A O 1
ATOM 1347 N N . GLN A 1 180 ? 2.693 17.613 13.438 1.00 96.88 180 GLN A N 1
ATOM 1348 C CA . GLN A 1 180 ? 1.705 18.635 13.806 1.00 96.88 180 GLN A CA 1
ATOM 1349 C C . GLN A 1 180 ? 1.527 18.805 15.332 1.00 96.88 180 GLN A C 1
ATOM 1351 O O . GLN A 1 180 ? 0.562 19.420 15.795 1.00 96.88 180 GLN A O 1
ATOM 1356 N N . GLY A 1 181 ? 2.435 18.250 16.142 1.00 97.44 181 GLY A N 1
ATOM 1357 C CA . GLY A 1 181 ? 2.435 18.378 17.599 1.00 97.44 181 GLY A CA 1
ATOM 1358 C C . GLY A 1 181 ? 1.358 17.551 18.302 1.00 97.44 181 GLY A C 1
ATOM 1359 O O . GLY A 1 181 ? 1.064 17.795 19.474 1.00 97.44 181 GLY A O 1
ATOM 1360 N N . LYS A 1 182 ? 0.734 16.589 17.612 1.00 98.19 182 LYS A N 1
ATOM 1361 C CA . LYS A 1 182 ? -0.212 15.653 18.227 1.00 98.19 182 LYS A CA 1
ATOM 1362 C C . LYS A 1 182 ? 0.521 14.447 18.793 1.00 98.19 182 LYS A C 1
ATOM 1364 O O . LYS A 1 182 ? 1.667 14.153 18.473 1.00 98.19 182 LYS A O 1
ATOM 1369 N N . THR A 1 183 ? -0.177 13.703 19.638 1.00 97.62 183 THR A N 1
ATOM 1370 C CA . THR A 1 183 ? 0.320 12.441 20.185 1.00 97.62 183 THR A CA 1
ATOM 1371 C C . THR A 1 183 ? -0.685 11.353 19.820 1.00 97.62 183 THR A C 1
ATOM 1373 O O . THR A 1 183 ? -1.520 11.024 20.658 1.00 97.62 183 THR A O 1
ATOM 1376 N N . PRO A 1 184 ? -0.692 10.831 18.585 1.00 98.06 184 PRO A N 1
ATOM 1377 C CA . PRO A 1 184 ? -1.657 9.806 18.201 1.00 98.06 184 PRO A CA 1
ATOM 1378 C C . PRO A 1 184 ? -1.475 8.523 19.021 1.00 98.06 184 PRO A C 1
ATOM 1380 O O . PRO A 1 184 ? -0.354 8.157 19.379 1.00 98.06 184 PRO A O 1
ATOM 1383 N N . VAL A 1 185 ? -2.582 7.851 19.330 1.00 98.50 185 VAL A N 1
ATOM 1384 C CA . VAL A 1 185 ? -2.581 6.421 19.646 1.00 98.50 185 VAL A CA 1
ATOM 1385 C C . VAL A 1 185 ? -2.608 5.683 18.316 1.00 98.50 185 VAL A C 1
ATOM 1387 O O . VAL A 1 185 ? -3.463 5.966 17.481 1.00 98.50 185 VAL A O 1
ATOM 1390 N N . VAL A 1 186 ? -1.660 4.773 18.120 1.00 98.44 186 VAL A N 1
ATOM 1391 C CA . VAL A 1 186 ? -1.486 4.019 16.878 1.00 98.44 186 VAL A CA 1
ATOM 1392 C C . VAL A 1 186 ? -1.609 2.541 17.215 1.00 98.44 186 VAL A C 1
ATOM 1394 O O . VAL A 1 186 ? -0.851 2.033 18.040 1.00 98.44 186 VAL A O 1
ATOM 1397 N N . MET A 1 187 ? -2.583 1.875 16.607 1.00 98.62 187 MET A N 1
ATOM 1398 C CA . MET A 1 187 ? -2.844 0.448 16.758 1.00 98.62 187 MET A CA 1
ATOM 1399 C C . MET A 1 187 ? -2.483 -0.243 15.446 1.00 98.62 187 MET A C 1
ATOM 1401 O O . MET A 1 187 ? -3.203 -0.093 14.459 1.00 98.62 187 MET A O 1
ATOM 1405 N N . ASN A 1 188 ? -1.374 -0.977 15.427 1.00 98.38 188 ASN A N 1
ATOM 1406 C CA . ASN A 1 188 ? -0.993 -1.771 14.263 1.00 98.38 188 ASN A CA 1
ATOM 1407 C C . ASN A 1 188 ? -1.983 -2.920 14.093 1.00 98.38 188 ASN A C 1
ATOM 1409 O O . ASN A 1 188 ? -2.310 -3.594 15.066 1.00 98.38 188 ASN A O 1
ATOM 1413 N N . VAL A 1 189 ? -2.470 -3.143 12.877 1.00 98.12 189 VAL A N 1
ATOM 1414 C CA . VAL A 1 189 ? -3.543 -4.118 12.634 1.00 98.12 189 VAL A CA 1
ATOM 1415 C C . VAL A 1 189 ? -3.126 -5.547 13.010 1.00 98.12 189 VAL A C 1
ATOM 1417 O O . VAL A 1 189 ? -3.932 -6.311 13.545 1.00 98.12 189 VAL A O 1
ATOM 1420 N N . GLU A 1 190 ? -1.851 -5.886 12.811 1.00 96.62 190 GLU A N 1
ATOM 1421 C CA . GLU A 1 190 ? -1.287 -7.207 13.090 1.00 96.62 190 GLU A CA 1
ATOM 1422 C C . GLU A 1 190 ? -1.193 -7.541 14.585 1.00 96.62 190 GLU A C 1
ATOM 1424 O O . GLU A 1 190 ? -1.225 -8.714 14.957 1.00 96.62 190 GLU A O 1
ATOM 1429 N N . ASP A 1 191 ? -1.176 -6.525 15.451 1.00 97.81 191 ASP A N 1
ATOM 1430 C CA . ASP A 1 191 ? -1.184 -6.711 16.906 1.00 97.81 191 ASP A CA 1
ATOM 1431 C C . ASP A 1 191 ? -2.571 -7.154 17.420 1.00 97.81 191 ASP A C 1
ATOM 1433 O O . ASP A 1 191 ? -2.713 -7.537 18.581 1.00 97.81 191 ASP A O 1
ATOM 1437 N N . TYR A 1 192 ? -3.600 -7.122 16.560 1.00 97.56 192 TYR A N 1
ATOM 1438 C CA . TYR A 1 192 ? -5.001 -7.368 16.919 1.00 97.56 192 TYR A CA 1
ATOM 1439 C C . TYR A 1 192 ? -5.681 -8.394 16.002 1.00 97.56 192 TYR A C 1
ATOM 1441 O O . TYR A 1 192 ? -6.850 -8.260 15.640 1.00 97.56 192 TYR A O 1
ATOM 1449 N N . GLY A 1 193 ? -4.948 -9.447 15.638 1.00 95.06 193 GLY A N 1
ATOM 1450 C CA . GLY A 1 193 ? -5.506 -10.640 14.996 1.00 95.06 193 GLY A CA 1
ATOM 1451 C C . GLY A 1 193 ? -5.575 -10.604 13.469 1.00 95.06 193 GLY A C 1
ATOM 1452 O O . GLY A 1 193 ? -5.971 -11.606 12.875 1.00 95.06 193 GLY A O 1
ATOM 1453 N N . VAL A 1 194 ? -5.165 -9.507 12.826 1.00 97.00 194 VAL A N 1
ATOM 1454 C CA . VAL A 1 194 ? -5.009 -9.462 11.365 1.00 97.00 194 VAL A CA 1
ATOM 1455 C C . VAL A 1 194 ? -3.718 -10.204 10.988 1.00 97.00 194 VAL A C 1
ATOM 1457 O O . VAL A 1 194 ? -2.654 -9.853 11.498 1.00 97.00 194 VAL A O 1
ATOM 1460 N N . PRO A 1 195 ? -3.756 -11.240 10.128 1.00 96.38 195 PRO A N 1
ATOM 1461 C CA . PRO A 1 195 ? -2.539 -11.943 9.722 1.00 96.38 195 PRO A CA 1
ATOM 1462 C C . PRO A 1 195 ? -1.583 -11.022 8.964 1.00 96.38 195 PRO A C 1
ATOM 1464 O O . PRO A 1 195 ? -2.021 -10.058 8.347 1.00 96.38 195 PRO A O 1
ATOM 1467 N N . ALA A 1 196 ? -0.290 -11.345 8.937 1.00 95.31 196 ALA A N 1
ATOM 1468 C CA . ALA A 1 196 ? 0.664 -10.617 8.103 1.00 95.31 196 ALA A CA 1
ATOM 1469 C C . ALA A 1 196 ? 0.295 -10.702 6.606 1.00 95.31 196 ALA A C 1
ATOM 1471 O O . ALA A 1 196 ? -0.127 -11.753 6.117 1.00 95.31 196 ALA A O 1
ATOM 1472 N N . TYR A 1 197 ? 0.490 -9.602 5.878 1.00 97.75 197 TYR A N 1
ATOM 1473 C CA . TYR A 1 197 ? 0.206 -9.470 4.449 1.00 97.75 197 TYR A CA 1
ATOM 1474 C C . TYR A 1 197 ? 1.184 -8.483 3.784 1.00 97.75 197 TYR A C 1
ATOM 1476 O O . TYR A 1 197 ? 1.899 -7.747 4.467 1.00 97.75 197 TYR A O 1
ATOM 1484 N N . ASP A 1 198 ? 1.230 -8.477 2.452 1.00 98.44 198 ASP A N 1
ATOM 1485 C CA . ASP A 1 198 ? 1.914 -7.449 1.665 1.00 98.44 198 ASP A CA 1
ATOM 1486 C C . ASP A 1 198 ? 1.069 -6.173 1.621 1.00 98.44 198 ASP A C 1
ATOM 1488 O O . ASP A 1 198 ? -0.026 -6.175 1.048 1.00 98.44 198 ASP A O 1
ATOM 1492 N N . GLU A 1 199 ? 1.573 -5.083 2.200 1.00 98.31 199 GLU A N 1
ATOM 1493 C CA . GLU A 1 199 ? 0.844 -3.816 2.212 1.00 98.31 199 GLU A CA 1
ATOM 1494 C C . GLU A 1 199 ? 0.677 -3.260 0.803 1.00 98.31 199 GLU A C 1
ATOM 1496 O O . GLU A 1 199 ? -0.450 -3.059 0.383 1.00 98.31 199 GLU A O 1
ATOM 1501 N N . LEU A 1 200 ? 1.757 -3.081 0.037 1.00 98.56 200 LEU A N 1
ATOM 1502 C CA . LEU A 1 200 ? 1.673 -2.521 -1.314 1.00 98.56 200 LEU A CA 1
ATOM 1503 C C . LEU A 1 200 ? 2.058 -3.561 -2.357 1.00 98.56 200 LEU A C 1
ATOM 1505 O O . LEU A 1 200 ? 3.221 -3.962 -2.456 1.00 98.56 200 LEU A O 1
ATOM 1509 N N . VAL A 1 201 ? 1.085 -3.959 -3.172 1.00 98.81 201 VAL A N 1
ATOM 1510 C CA . VAL A 1 201 ? 1.239 -4.909 -4.277 1.00 98.81 201 VAL A CA 1
ATOM 1511 C C . VAL A 1 201 ? 0.881 -4.272 -5.608 1.00 98.81 201 VAL A C 1
ATOM 1513 O O . VAL A 1 201 ? 0.095 -3.335 -5.684 1.00 98.81 201 VAL A O 1
ATOM 1516 N N . ILE A 1 202 ? 1.450 -4.812 -6.678 1.00 98.88 202 ILE A N 1
ATOM 1517 C CA . ILE A 1 202 ? 1.196 -4.391 -8.051 1.00 98.88 202 ILE A CA 1
ATOM 1518 C C . ILE A 1 202 ? 0.301 -5.439 -8.703 1.00 98.88 202 ILE A C 1
ATOM 1520 O O . ILE A 1 202 ? 0.653 -6.622 -8.730 1.00 98.88 202 ILE A O 1
ATOM 1524 N N . VAL A 1 203 ? -0.831 -5.012 -9.257 1.00 98.88 203 VAL A N 1
ATOM 1525 C CA . VAL A 1 203 ? -1.767 -5.871 -9.990 1.00 98.88 203 VAL A CA 1
ATOM 1526 C C . VAL A 1 203 ? -1.785 -5.557 -11.481 1.00 98.88 203 VAL A C 1
ATOM 1528 O O . VAL A 1 203 ? -1.673 -4.402 -11.887 1.00 98.88 203 VAL A O 1
ATOM 1531 N N . ALA A 1 204 ? -1.974 -6.601 -12.282 1.00 98.81 204 ALA A N 1
ATOM 1532 C CA . ALA A 1 204 ? -2.255 -6.551 -13.714 1.00 98.81 204 ALA A CA 1
ATOM 1533 C C . ALA A 1 204 ? -3.596 -7.234 -14.012 1.00 98.81 204 ALA A C 1
ATOM 1535 O O . ALA A 1 204 ? -4.106 -8.032 -13.218 1.00 98.81 204 ALA A O 1
ATOM 1536 N N . HIS A 1 205 ? -4.144 -6.966 -15.198 1.00 98.69 205 HIS A N 1
ATOM 1537 C CA . HIS A 1 205 ? -5.263 -7.742 -15.722 1.00 98.69 205 HIS A CA 1
ATOM 1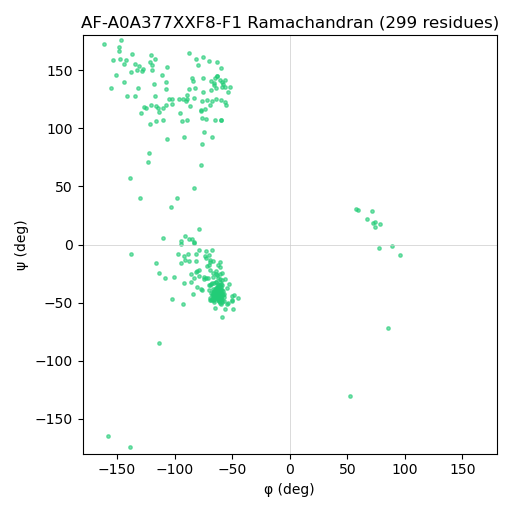538 C C . HIS A 1 205 ? -4.807 -9.186 -15.998 1.00 98.69 205 HIS A C 1
ATOM 1540 O O . HIS A 1 205 ? -3.743 -9.392 -16.582 1.00 98.69 205 HIS A O 1
ATOM 1546 N N . ARG A 1 206 ? -5.618 -10.193 -15.646 1.00 98.25 206 ARG A N 1
ATOM 1547 C CA . ARG A 1 206 ? -5.281 -11.627 -15.764 1.00 98.25 206 ARG A CA 1
ATOM 1548 C C . ARG A 1 206 ? -4.757 -12.004 -17.148 1.00 98.25 206 ARG A C 1
ATOM 1550 O O . ARG A 1 206 ? -3.721 -12.642 -17.259 1.00 98.25 206 ARG A O 1
ATOM 1557 N N . ASP A 1 207 ? -5.436 -11.567 -18.199 1.00 97.81 207 ASP A N 1
ATOM 1558 C CA . ASP A 1 207 ? -5.027 -11.874 -19.576 1.00 97.81 207 ASP A CA 1
ATOM 1559 C C . ASP A 1 207 ? -3.719 -11.185 -20.019 1.00 97.81 207 ASP A C 1
ATOM 1561 O O . ASP A 1 207 ? -3.152 -11.564 -21.038 1.00 97.81 207 ASP A O 1
ATOM 1565 N N . ALA A 1 208 ? -3.249 -10.170 -19.285 1.00 97.25 208 ALA A N 1
ATOM 1566 C CA . ALA A 1 208 ? -2.053 -9.395 -19.615 1.00 97.25 208 ALA A CA 1
ATOM 1567 C C . ALA A 1 208 ? -0.796 -9.871 -18.862 1.00 97.25 208 ALA A C 1
ATOM 1569 O O . ALA A 1 208 ? 0.309 -9.446 -19.187 1.00 97.25 208 ALA A O 1
ATOM 1570 N N . ILE A 1 209 ? -0.915 -10.783 -17.884 1.00 96.69 209 ILE A N 1
ATOM 1571 C CA . ILE A 1 209 ? 0.222 -11.223 -17.043 1.00 96.69 209 ILE A CA 1
ATOM 1572 C C . ILE A 1 209 ? 1.349 -11.908 -17.835 1.00 96.69 209 ILE A C 1
ATOM 1574 O O . ILE A 1 209 ? 2.469 -12.048 -17.345 1.00 96.69 209 ILE A O 1
ATOM 1578 N N . HIS A 1 210 ? 1.059 -12.362 -19.056 1.00 95.75 210 HIS A N 1
ATOM 1579 C CA . HIS A 1 210 ? 2.035 -12.982 -19.950 1.00 95.75 210 HIS A CA 1
ATOM 1580 C C . HIS A 1 210 ? 2.711 -11.984 -20.899 1.00 95.75 210 HIS A C 1
ATOM 1582 O O . HIS A 1 210 ? 3.688 -12.354 -21.551 1.00 95.75 210 HIS A O 1
ATOM 1588 N N . GLU A 1 211 ? 2.233 -10.738 -20.972 1.00 97.50 211 GLU A N 1
ATOM 1589 C CA . GLU A 1 211 ? 2.834 -9.703 -21.810 1.00 97.50 211 GLU A CA 1
ATOM 1590 C C . GLU A 1 211 ? 4.256 -9.381 -21.328 1.00 97.50 211 GLU A C 1
ATOM 1592 O O . GLU A 1 211 ? 4.517 -9.192 -20.136 1.00 97.50 211 GLU A O 1
ATOM 1597 N N . ALA A 1 212 ? 5.201 -9.292 -22.269 1.00 97.25 212 ALA A N 1
ATOM 1598 C CA . ALA A 1 212 ? 6.614 -9.067 -21.960 1.00 97.25 212 ALA A CA 1
ATOM 1599 C C . ALA A 1 212 ? 6.851 -7.762 -21.181 1.00 97.25 212 ALA A C 1
ATOM 1601 O O . ALA A 1 212 ? 7.768 -7.691 -20.359 1.00 97.25 212 ALA A O 1
ATOM 1602 N N . LYS A 1 213 ? 6.009 -6.745 -21.405 1.00 97.81 213 LYS A N 1
ATOM 1603 C CA . LYS A 1 213 ? 6.093 -5.442 -20.738 1.00 97.81 213 LYS A CA 1
ATOM 1604 C C . LYS A 1 213 ? 5.942 -5.526 -19.216 1.00 97.81 213 LYS A C 1
ATOM 1606 O O . LYS A 1 213 ? 6.585 -4.752 -18.515 1.00 97.81 213 LYS A O 1
ATOM 1611 N N . ILE A 1 214 ? 5.197 -6.508 -18.692 1.00 98.38 214 ILE A N 1
ATOM 1612 C CA . ILE A 1 214 ? 5.042 -6.702 -17.241 1.00 98.38 214 ILE A CA 1
ATOM 1613 C C . ILE A 1 214 ? 6.356 -7.192 -16.615 1.00 98.38 214 ILE A C 1
ATOM 1615 O O . ILE A 1 214 ? 6.825 -6.619 -15.634 1.00 98.38 214 ILE A O 1
ATOM 1619 N N . ARG A 1 215 ? 7.019 -8.188 -17.221 1.00 98.19 215 ARG A N 1
ATOM 1620 C CA . ARG A 1 215 ? 8.337 -8.678 -16.753 1.00 98.19 215 ARG A CA 1
ATOM 1621 C C . ARG A 1 215 ? 9.416 -7.604 -16.863 1.00 98.19 215 ARG A C 1
ATOM 1623 O O . ARG A 1 215 ? 10.213 -7.417 -15.947 1.00 98.19 215 ARG A O 1
ATOM 1630 N N . LYS A 1 216 ? 9.414 -6.861 -17.974 1.00 98.44 216 LYS A N 1
ATOM 1631 C CA . LYS A 1 216 ? 10.295 -5.706 -18.194 1.00 98.44 216 LYS A CA 1
ATOM 1632 C C . LYS A 1 216 ? 10.106 -4.639 -17.114 1.00 98.44 216 LYS A C 1
ATOM 1634 O O . LYS A 1 216 ? 11.091 -4.129 -16.586 1.00 98.44 216 LYS A O 1
ATOM 1639 N N . PHE A 1 217 ? 8.859 -4.340 -16.746 1.00 98.75 217 PHE A N 1
ATOM 1640 C CA . PHE A 1 217 ? 8.550 -3.403 -15.670 1.00 98.75 217 PHE A CA 1
ATOM 1641 C C . PHE A 1 217 ? 9.115 -3.887 -14.328 1.00 98.75 217 PHE A C 1
ATOM 1643 O O . PHE A 1 217 ? 9.815 -3.129 -13.663 1.00 98.75 217 PHE A O 1
ATOM 1650 N N . LEU A 1 218 ? 8.892 -5.155 -13.959 1.00 98.62 218 LEU A N 1
ATOM 1651 C CA . LEU A 1 218 ? 9.425 -5.731 -12.716 1.00 98.62 218 LEU A CA 1
ATOM 1652 C C . LEU A 1 218 ? 10.962 -5.753 -12.695 1.00 98.62 218 LEU A C 1
ATOM 1654 O O . LEU A 1 218 ? 11.568 -5.441 -11.673 1.00 98.62 218 LEU A O 1
ATOM 1658 N N . THR A 1 219 ? 11.602 -6.021 -13.837 1.00 98.56 219 THR A N 1
ATOM 1659 C CA . THR A 1 219 ? 13.067 -5.947 -13.986 1.00 98.56 219 THR A CA 1
ATOM 1660 C C . THR A 1 219 ? 13.587 -4.528 -13.738 1.00 98.56 219 THR A C 1
ATOM 1662 O O . THR A 1 219 ? 14.568 -4.331 -13.019 1.00 98.56 219 THR A O 1
ATOM 1665 N N . ALA A 1 220 ? 12.928 -3.514 -14.307 1.00 98.69 220 ALA A N 1
ATOM 1666 C CA . ALA A 1 220 ? 13.281 -2.117 -14.068 1.00 98.69 220 ALA A CA 1
ATOM 1667 C C . ALA A 1 220 ? 13.037 -1.701 -12.608 1.00 98.69 220 ALA A C 1
ATOM 1669 O O . ALA A 1 220 ? 13.868 -1.011 -12.016 1.00 98.69 220 ALA A O 1
ATOM 1670 N N . LEU A 1 221 ? 11.938 -2.163 -12.008 1.00 98.75 221 LEU A N 1
ATOM 1671 C CA . LEU A 1 221 ? 11.617 -1.913 -10.606 1.00 98.75 221 LEU A CA 1
ATOM 1672 C C . LEU A 1 221 ? 12.664 -2.526 -9.666 1.00 98.75 221 LEU A C 1
ATOM 1674 O O . LEU A 1 221 ? 13.109 -1.859 -8.735 1.00 98.75 221 LEU A O 1
ATOM 1678 N N . GLN A 1 222 ? 13.127 -3.749 -9.943 1.00 98.56 222 GLN A N 1
ATOM 1679 C CA . GLN A 1 222 ? 14.220 -4.393 -9.209 1.00 98.56 222 GLN A CA 1
ATOM 1680 C C . GLN A 1 222 ? 15.512 -3.563 -9.257 1.00 98.56 222 GLN A C 1
ATOM 1682 O O . GLN A 1 222 ? 16.206 -3.444 -8.242 1.00 98.56 222 GLN A O 1
ATOM 1687 N N . ALA A 1 223 ? 15.833 -2.963 -10.409 1.00 98.62 223 ALA A N 1
ATOM 1688 C CA . ALA A 1 223 ? 16.969 -2.049 -10.530 1.00 98.62 223 ALA A CA 1
ATOM 1689 C C . ALA A 1 223 ? 16.769 -0.780 -9.681 1.00 98.62 223 ALA A C 1
ATOM 1691 O O . ALA A 1 223 ? 17.706 -0.341 -9.011 1.00 98.62 223 ALA A O 1
ATOM 1692 N N . GLY A 1 224 ? 15.545 -0.239 -9.645 1.00 98.50 224 GLY A N 1
ATOM 1693 C CA . GLY A 1 224 ? 15.162 0.867 -8.763 1.00 98.50 224 GLY A CA 1
ATOM 1694 C C . GLY A 1 224 ? 15.349 0.539 -7.280 1.00 98.50 224 GLY A C 1
ATOM 1695 O O . GLY A 1 224 ? 16.002 1.297 -6.565 1.00 98.50 224 GLY A O 1
ATOM 1696 N N . VAL A 1 225 ? 14.870 -0.626 -6.825 1.00 98.25 225 VAL A N 1
ATOM 1697 C CA . VAL A 1 225 ? 15.080 -1.126 -5.450 1.00 98.25 225 VAL A CA 1
ATOM 1698 C C . VAL A 1 225 ? 16.570 -1.237 -5.125 1.00 98.25 225 VAL A C 1
ATOM 1700 O O . VAL A 1 225 ? 17.015 -0.761 -4.078 1.00 98.25 225 VAL A O 1
ATOM 1703 N N . GLY A 1 226 ? 17.351 -1.853 -6.018 1.00 98.12 226 GLY A N 1
ATOM 1704 C CA . GLY A 1 226 ? 18.790 -2.031 -5.828 1.00 98.12 226 GLY A CA 1
ATOM 1705 C C . GLY A 1 226 ? 19.524 -0.697 -5.690 1.00 98.12 226 GLY A C 1
ATOM 1706 O O . GLY A 1 226 ? 20.312 -0.515 -4.760 1.00 98.12 226 GLY A O 1
ATOM 1707 N N . TYR A 1 227 ? 19.216 0.262 -6.567 1.00 98.50 227 TYR A N 1
ATOM 1708 C CA . TYR A 1 227 ? 19.809 1.596 -6.517 1.00 98.50 227 TYR A CA 1
ATOM 1709 C C . TYR A 1 227 ? 19.401 2.363 -5.258 1.00 98.50 227 TYR A C 1
ATOM 1711 O O . TYR A 1 227 ? 20.262 2.934 -4.590 1.00 98.50 227 TYR A O 1
ATOM 1719 N N . LEU A 1 228 ? 18.113 2.341 -4.902 1.00 98.12 228 LEU A N 1
ATOM 1720 C CA . LEU A 1 228 ? 17.592 3.007 -3.710 1.00 98.12 228 LEU A CA 1
ATOM 1721 C C . LEU A 1 228 ? 18.304 2.518 -2.445 1.00 98.12 228 LEU A C 1
ATOM 1723 O O . LEU A 1 228 ? 18.734 3.327 -1.627 1.00 98.12 228 LEU A O 1
ATOM 1727 N N . ARG A 1 229 ? 18.482 1.199 -2.306 1.00 96.31 229 ARG A N 1
ATOM 1728 C CA . ARG A 1 229 ? 19.176 0.595 -1.160 1.00 96.31 229 ARG A CA 1
ATOM 1729 C C . ARG A 1 229 ? 20.662 0.954 -1.117 1.00 96.31 229 ARG A C 1
ATOM 1731 O O . ARG A 1 229 ? 21.193 1.189 -0.036 1.00 96.31 229 ARG A O 1
ATOM 1738 N N . ALA A 1 230 ? 21.328 1.015 -2.269 1.00 97.38 230 ALA A N 1
ATOM 1739 C CA . ALA A 1 230 ? 22.740 1.391 -2.351 1.00 97.38 230 ALA A CA 1
ATOM 1740 C C . ALA A 1 230 ? 22.975 2.901 -2.148 1.00 97.38 2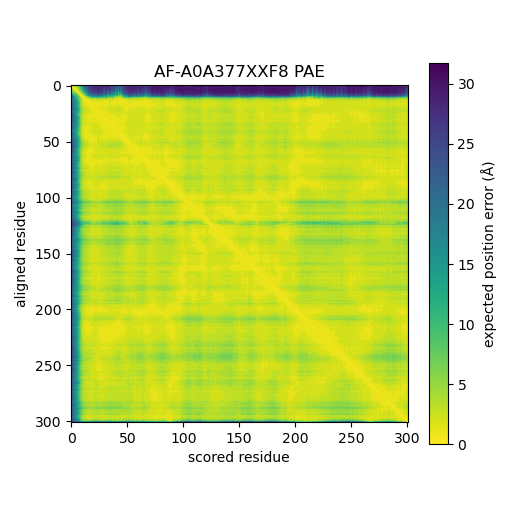30 ALA A C 1
ATOM 1742 O O . ALA A 1 230 ? 24.040 3.314 -1.685 1.00 97.38 230 ALA A O 1
ATOM 1743 N N . HIS A 1 231 ? 21.991 3.733 -2.497 1.00 97.38 231 HIS A N 1
ATOM 1744 C CA . HIS A 1 231 ? 22.119 5.187 -2.548 1.00 97.38 231 HIS A CA 1
ATOM 1745 C C . HIS A 1 231 ? 20.881 5.914 -1.983 1.00 97.38 231 HIS A C 1
ATOM 1747 O O . HIS A 1 231 ? 20.298 6.750 -2.684 1.00 97.38 231 HIS A O 1
ATOM 1753 N N . PRO A 1 232 ? 20.472 5.663 -0.724 1.00 95.44 232 PRO A N 1
ATOM 1754 C CA . PRO A 1 232 ? 19.197 6.156 -0.195 1.00 95.44 232 PRO A CA 1
ATOM 1755 C C . PRO A 1 232 ? 19.124 7.685 -0.140 1.00 95.44 232 PRO A C 1
ATOM 1757 O O . PRO A 1 232 ? 18.118 8.264 -0.545 1.00 95.44 232 PRO A O 1
ATOM 1760 N N . GLN A 1 233 ? 20.213 8.341 0.277 1.00 95.38 233 GLN A N 1
ATOM 1761 C CA . GLN A 1 233 ? 20.295 9.802 0.359 1.00 95.38 233 GLN A CA 1
ATOM 1762 C C . GLN A 1 233 ? 20.255 10.460 -1.025 1.00 95.38 233 GLN A C 1
ATOM 1764 O O . GLN A 1 233 ? 19.486 11.387 -1.256 1.00 95.38 233 GLN A O 1
ATOM 1769 N N . LYS A 1 234 ? 21.046 9.949 -1.975 1.00 97.25 234 LYS A N 1
ATOM 1770 C CA . LYS A 1 234 ? 21.079 10.480 -3.345 1.00 97.25 234 LYS A CA 1
ATOM 1771 C C . LYS A 1 234 ? 19.735 10.295 -4.054 1.00 97.25 234 LYS A C 1
ATOM 1773 O O . LYS A 1 234 ? 19.310 11.166 -4.805 1.00 97.25 234 LYS A O 1
ATOM 1778 N N . SER A 1 235 ? 19.075 9.165 -3.806 1.00 97.75 235 SER A N 1
ATOM 1779 C CA . SER A 1 235 ? 17.742 8.874 -4.339 1.00 97.75 235 SER A CA 1
ATOM 1780 C C . SER A 1 235 ? 16.695 9.839 -3.777 1.00 97.75 235 SER A C 1
ATOM 1782 O O . SER A 1 235 ? 15.889 10.369 -4.537 1.00 97.75 235 SER A O 1
ATOM 1784 N N . TRP A 1 236 ? 16.752 10.138 -2.472 1.00 97.38 236 TRP A N 1
ATOM 1785 C CA . TRP A 1 236 ? 15.913 11.170 -1.856 1.00 97.38 236 TRP A CA 1
ATOM 1786 C C . TRP A 1 236 ? 16.164 12.553 -2.463 1.00 97.38 236 TRP A C 1
ATOM 1788 O O . TRP A 1 236 ? 15.219 13.244 -2.825 1.00 97.38 236 TRP A O 1
ATOM 1798 N N . GLU A 1 237 ? 17.424 12.963 -2.607 1.00 96.69 237 GLU A N 1
ATOM 1799 C CA . GLU A 1 237 ? 17.775 14.273 -3.168 1.00 96.69 237 GLU A CA 1
ATOM 1800 C C . GLU A 1 237 ? 17.270 14.435 -4.605 1.00 96.69 237 GLU A C 1
ATOM 1802 O O . GLU A 1 237 ? 16.716 15.481 -4.945 1.00 96.69 237 GLU A O 1
ATOM 1807 N N . ALA A 1 238 ? 17.409 13.395 -5.432 1.00 96.00 238 ALA A N 1
ATOM 1808 C CA . ALA A 1 238 ? 16.875 13.381 -6.790 1.00 96.00 238 ALA A CA 1
ATOM 1809 C C . ALA A 1 238 ? 15.339 13.433 -6.800 1.00 96.00 238 ALA A C 1
ATOM 1811 O O . ALA A 1 238 ? 14.759 14.221 -7.547 1.00 96.00 238 ALA A O 1
ATOM 1812 N N . PHE A 1 239 ? 14.682 12.652 -5.937 1.00 95.06 239 PHE A N 1
ATOM 1813 C CA . PHE A 1 239 ? 13.228 12.667 -5.777 1.00 95.06 239 PHE A CA 1
ATOM 1814 C C . PHE A 1 239 ? 12.710 14.043 -5.349 1.00 95.06 239 PHE A C 1
ATOM 1816 O O . PHE A 1 239 ? 11.845 14.605 -6.011 1.00 95.06 239 PHE A O 1
ATOM 1823 N N . ALA A 1 240 ? 13.289 14.628 -4.302 1.00 95.12 240 ALA A N 1
ATOM 1824 C CA . ALA A 1 240 ? 12.914 15.941 -3.788 1.00 95.12 240 ALA A CA 1
ATOM 1825 C C . ALA A 1 240 ? 13.224 17.088 -4.767 1.00 95.12 240 ALA A C 1
ATOM 1827 O O . ALA A 1 240 ? 12.609 18.149 -4.683 1.00 95.12 240 ALA A O 1
ATOM 1828 N N . ALA A 1 241 ? 14.184 16.907 -5.681 1.00 94.50 241 ALA A N 1
ATOM 1829 C CA . ALA A 1 241 ? 14.450 17.859 -6.756 1.00 94.50 241 ALA A CA 1
ATOM 1830 C C . ALA A 1 241 ? 13.419 17.759 -7.894 1.00 94.50 241 ALA A C 1
ATOM 1832 O O . ALA A 1 241 ? 13.026 18.788 -8.439 1.00 94.50 241 ALA A O 1
ATOM 1833 N N . ALA A 1 242 ? 12.983 16.543 -8.242 1.00 91.25 242 ALA A N 1
ATOM 1834 C CA . ALA A 1 242 ? 11.955 16.299 -9.258 1.00 91.25 242 ALA A CA 1
ATOM 1835 C C . ALA A 1 242 ? 10.537 16.641 -8.766 1.00 91.25 242 ALA A C 1
ATOM 1837 O O . ALA A 1 242 ? 9.710 17.085 -9.558 1.00 91.25 242 ALA A O 1
ATOM 1838 N N . HIS A 1 243 ? 10.302 16.501 -7.459 1.00 91.94 243 HIS A N 1
ATOM 1839 C CA . HIS A 1 243 ? 9.050 16.809 -6.767 1.00 91.94 243 HIS A CA 1
ATOM 1840 C C . HIS A 1 243 ? 9.278 17.820 -5.629 1.00 91.94 243 HIS A C 1
ATOM 1842 O O . HIS A 1 243 ? 9.229 17.446 -4.450 1.00 91.94 243 HIS A O 1
ATOM 1848 N N . PRO A 1 244 ? 9.568 19.105 -5.929 1.00 94.44 244 PRO A N 1
ATOM 1849 C CA . PRO A 1 244 ? 9.824 20.120 -4.904 1.00 94.44 244 PRO A CA 1
ATOM 1850 C C . PRO A 1 244 ? 8.686 20.276 -3.887 1.00 94.44 244 PRO A C 1
ATOM 1852 O O . PRO A 1 244 ? 8.940 20.594 -2.727 1.00 94.44 244 PRO A O 1
ATOM 1855 N N . GLU A 1 245 ? 7.444 20.022 -4.298 1.00 93.50 245 GLU A N 1
ATOM 1856 C CA . GLU A 1 245 ? 6.252 20.008 -3.447 1.00 93.50 245 GLU A CA 1
ATOM 1857 C C . GLU A 1 245 ? 6.286 18.903 -2.382 1.00 93.50 245 GLU A C 1
ATOM 1859 O O . GLU A 1 245 ? 5.687 19.047 -1.318 1.00 93.50 245 GLU A O 1
ATOM 1864 N N . LEU A 1 246 ? 7.031 17.824 -2.635 1.00 94.25 246 LEU A N 1
ATOM 1865 C CA . LEU A 1 246 ? 7.207 16.706 -1.714 1.00 94.25 246 LEU A CA 1
ATOM 1866 C C . LEU A 1 246 ? 8.464 16.845 -0.849 1.00 94.25 246 LEU A C 1
ATOM 1868 O O . LEU A 1 246 ? 8.699 15.993 0.008 1.00 94.25 246 LEU A O 1
ATOM 1872 N N . ARG A 1 247 ? 9.244 17.925 -0.992 1.00 96.19 247 ARG A N 1
ATOM 1873 C CA . ARG A 1 247 ? 10.409 18.221 -0.145 1.00 96.19 247 ARG A CA 1
ATOM 1874 C C . ARG A 1 247 ? 9.982 18.779 1.219 1.00 96.19 247 ARG A C 1
ATOM 1876 O O . ARG A 1 247 ? 10.211 19.944 1.543 1.00 96.19 247 ARG A O 1
ATOM 1883 N N . THR A 1 248 ? 9.365 17.931 2.030 1.00 96.56 248 THR A N 1
ATOM 1884 C CA . THR A 1 248 ? 8.882 18.260 3.378 1.00 96.56 248 THR A CA 1
ATOM 1885 C C . THR A 1 248 ? 9.607 17.432 4.435 1.00 96.56 248 THR A C 1
ATOM 1887 O O . THR A 1 248 ? 10.160 16.372 4.135 1.00 96.56 248 THR A O 1
ATOM 1890 N N . GLU A 1 249 ? 9.583 17.893 5.689 1.00 96.50 249 GLU A N 1
ATOM 1891 C CA . GLU A 1 249 ? 10.131 17.115 6.809 1.00 96.50 249 GLU A CA 1
ATOM 1892 C C . GLU A 1 249 ? 9.410 15.768 6.958 1.00 96.50 249 GLU A C 1
ATOM 1894 O O . GLU A 1 249 ? 10.058 14.747 7.164 1.00 96.50 249 GLU A O 1
ATOM 18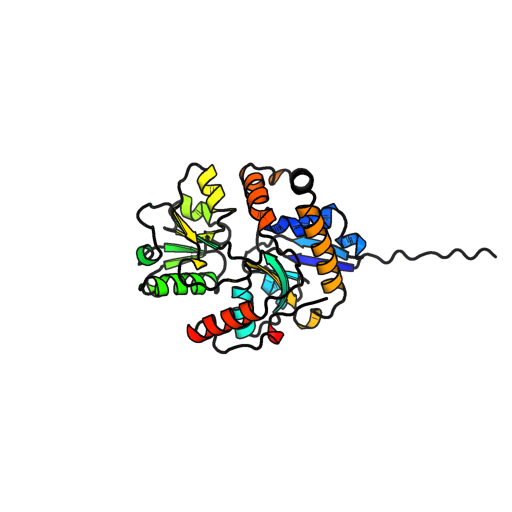99 N N . LEU A 1 250 ? 8.084 15.746 6.766 1.00 96.62 250 LEU A N 1
ATOM 1900 C CA . LEU A 1 250 ? 7.292 14.516 6.772 1.00 96.62 250 LEU A CA 1
ATOM 1901 C C . LEU A 1 250 ? 7.821 13.507 5.753 1.00 96.62 250 LEU A C 1
ATOM 1903 O O . LEU A 1 250 ? 8.154 12.385 6.123 1.00 96.62 250 LEU A O 1
ATOM 1907 N N . ASN A 1 251 ? 7.932 13.910 4.487 1.00 97.12 251 ASN A N 1
ATOM 1908 C CA . ASN A 1 251 ? 8.351 12.997 3.429 1.00 97.12 251 ASN A CA 1
ATOM 1909 C C . ASN A 1 251 ? 9.805 12.556 3.594 1.00 97.12 251 ASN A C 1
ATOM 1911 O O . ASN A 1 251 ? 10.119 11.411 3.290 1.00 97.12 251 ASN A O 1
ATOM 1915 N N . HIS A 1 252 ? 10.684 13.416 4.113 1.00 96.31 252 HIS A N 1
ATOM 1916 C CA . HIS A 1 252 ? 12.062 13.029 4.399 1.00 96.31 252 HIS A CA 1
ATOM 1917 C C . HIS A 1 252 ? 12.136 11.965 5.507 1.00 96.31 252 HIS A C 1
ATOM 1919 O O . HIS A 1 252 ? 12.790 10.936 5.339 1.00 96.31 252 HIS A O 1
ATOM 1925 N N . GLN A 1 253 ? 11.422 12.171 6.619 1.00 95.94 253 GLN A N 1
ATOM 1926 C CA . GLN A 1 253 ? 11.358 11.206 7.722 1.00 95.94 253 GLN A CA 1
ATOM 1927 C C . GLN A 1 253 ? 10.723 9.886 7.278 1.00 95.94 253 GLN A C 1
ATOM 1929 O O . GLN A 1 253 ? 11.260 8.811 7.556 1.00 95.94 253 GLN A O 1
ATOM 1934 N N . ALA A 1 254 ? 9.608 9.965 6.553 1.00 96.38 254 ALA A N 1
ATOM 1935 C CA . ALA A 1 254 ? 8.931 8.807 5.996 1.00 96.38 254 ALA A CA 1
ATOM 1936 C C . ALA A 1 254 ? 9.829 8.053 5.009 1.00 96.38 254 ALA A C 1
ATOM 1938 O O . ALA A 1 254 ? 9.920 6.834 5.096 1.00 96.38 254 ALA A O 1
ATOM 1939 N N . TRP A 1 255 ? 10.573 8.740 4.137 1.00 96.31 255 TRP A N 1
ATOM 1940 C CA . TRP A 1 255 ? 11.529 8.103 3.225 1.00 96.31 255 TRP A CA 1
ATOM 1941 C C . TRP A 1 255 ? 12.535 7.234 3.972 1.00 96.31 255 TRP A C 1
ATOM 1943 O O . TRP A 1 255 ? 12.671 6.048 3.673 1.00 96.31 255 TRP A O 1
ATOM 1953 N N . LEU A 1 256 ? 13.185 7.785 4.998 1.00 93.06 256 LEU A N 1
ATOM 1954 C CA . LEU A 1 256 ? 14.154 7.045 5.809 1.00 93.06 256 LEU A CA 1
ATOM 1955 C C . LEU A 1 256 ? 13.525 5.832 6.513 1.00 93.06 256 LEU A C 1
ATOM 1957 O O . LEU A 1 256 ? 14.153 4.777 6.588 1.00 93.06 256 LEU A O 1
ATOM 1961 N N . GLN A 1 257 ? 12.288 5.967 6.998 1.00 94.25 257 GLN A N 1
ATOM 1962 C CA . GLN A 1 257 ? 11.552 4.884 7.661 1.00 94.25 257 GLN A CA 1
ATOM 1963 C C . GLN A 1 257 ? 11.079 3.799 6.687 1.00 94.25 257 GLN A C 1
ATOM 1965 O O . GLN A 1 257 ? 10.971 2.641 7.080 1.00 94.25 257 GLN A O 1
ATOM 1970 N N . THR A 1 258 ? 10.833 4.156 5.427 1.00 96.06 258 THR A N 1
ATOM 1971 C CA . THR A 1 258 ? 10.204 3.272 4.434 1.00 96.06 258 THR A CA 1
ATOM 1972 C C . THR A 1 258 ? 11.219 2.484 3.615 1.00 96.06 258 THR A C 1
ATOM 1974 O O . THR A 1 258 ? 10.972 1.327 3.291 1.00 96.06 258 THR A O 1
ATOM 1977 N N . VAL A 1 259 ? 12.403 3.047 3.334 1.00 96.19 259 VAL A N 1
ATOM 1978 C CA . VAL A 1 259 ? 13.487 2.350 2.610 1.00 96.19 259 VAL A CA 1
ATOM 1979 C C . VAL A 1 259 ? 13.748 0.909 3.089 1.00 96.19 259 VAL A C 1
ATOM 1981 O O . VAL A 1 259 ? 13.869 0.028 2.231 1.00 96.19 259 VAL A O 1
ATOM 1984 N N . PRO A 1 260 ? 13.834 0.604 4.402 1.00 95.75 260 PRO A N 1
ATOM 1985 C CA . PRO A 1 260 ? 14.054 -0.772 4.850 1.00 95.75 260 PRO A CA 1
ATOM 1986 C C . PRO A 1 260 ? 12.853 -1.708 4.631 1.00 95.75 260 PRO A C 1
ATOM 1988 O O . PRO A 1 260 ? 13.050 -2.922 4.659 1.00 95.75 260 PRO A O 1
ATOM 1991 N N . LEU A 1 261 ? 11.648 -1.172 4.406 1.00 96.62 261 LEU A N 1
ATOM 1992 C CA . LEU A 1 261 ? 10.386 -1.917 4.292 1.00 96.62 261 LEU A CA 1
ATOM 1993 C C . LEU A 1 261 ? 10.098 -2.407 2.865 1.00 96.62 261 LEU A C 1
ATOM 1995 O O . LEU A 1 261 ? 9.237 -3.264 2.671 1.00 96.62 261 LEU A O 1
ATOM 1999 N N . PHE A 1 262 ? 10.814 -1.896 1.858 1.00 98.31 262 PHE A N 1
ATOM 2000 C CA . PHE A 1 262 ? 10.618 -2.349 0.482 1.00 98.31 262 PHE A CA 1
ATOM 2001 C C . PHE A 1 262 ? 11.025 -3.808 0.294 1.00 98.31 262 PHE A C 1
ATOM 2003 O O . PHE A 1 262 ? 12.097 -4.223 0.746 1.00 98.31 262 PHE A O 1
ATOM 2010 N N . ALA A 1 263 ? 10.233 -4.559 -0.468 1.00 97.56 263 ALA A N 1
ATOM 2011 C CA . ALA A 1 263 ? 10.588 -5.892 -0.926 1.00 97.56 263 ALA A CA 1
ATOM 2012 C C . ALA A 1 263 ? 11.956 -5.858 -1.628 1.00 97.56 263 ALA A C 1
ATOM 2014 O O . ALA A 1 263 ? 12.227 -5.004 -2.473 1.00 97.56 263 ALA A O 1
ATOM 2015 N N . THR A 1 264 ? 12.851 -6.774 -1.253 1.00 95.62 264 THR A N 1
ATOM 2016 C CA . THR A 1 264 ? 14.178 -6.892 -1.880 1.00 95.62 264 THR A CA 1
ATOM 2017 C C . THR A 1 264 ? 14.086 -7.413 -3.308 1.00 95.62 264 THR A C 1
ATOM 2019 O O . THR A 1 264 ? 14.876 -6.997 -4.152 1.00 95.62 264 THR A O 1
ATOM 2022 N N . ASP A 1 265 ? 13.121 -8.304 -3.541 1.00 96.81 265 ASP A N 1
ATOM 2023 C CA . ASP A 1 265 ? 12.743 -8.843 -4.842 1.00 96.81 265 ASP A CA 1
ATOM 2024 C C . ASP A 1 265 ? 11.260 -8.531 -5.092 1.00 96.81 265 ASP A C 1
ATOM 2026 O O . ASP A 1 265 ? 10.396 -9.163 -4.477 1.00 96.81 265 ASP A O 1
ATOM 2030 N N . PRO A 1 266 ? 10.943 -7.538 -5.944 1.00 97.50 266 PRO A N 1
ATOM 2031 C CA . PRO A 1 266 ? 9.563 -7.184 -6.244 1.00 97.50 266 PRO A CA 1
ATOM 2032 C C . PRO A 1 266 ? 8.763 -8.282 -6.947 1.00 97.50 266 PRO A C 1
ATOM 2034 O O . PRO A 1 266 ? 7.538 -8.240 -6.884 1.00 97.50 266 PRO A O 1
ATOM 2037 N N . ALA A 1 267 ? 9.400 -9.234 -7.633 1.00 97.31 267 ALA A N 1
ATOM 2038 C CA . ALA A 1 267 ? 8.701 -10.297 -8.354 1.00 97.31 267 ALA A CA 1
ATOM 2039 C C . ALA A 1 267 ? 8.365 -11.494 -7.449 1.00 97.31 267 ALA A C 1
ATOM 2041 O O . ALA A 1 267 ? 7.313 -12.120 -7.631 1.00 97.31 267 ALA A O 1
ATOM 2042 N N . ALA A 1 268 ? 9.220 -11.776 -6.458 1.00 97.31 268 ALA A N 1
ATOM 2043 C CA . ALA A 1 268 ? 9.072 -12.899 -5.532 1.00 97.31 268 ALA A CA 1
ATOM 2044 C C . ALA A 1 268 ? 7.684 -12.947 -4.877 1.00 97.31 268 ALA A C 1
ATOM 2046 O O . ALA A 1 268 ? 7.165 -11.925 -4.426 1.00 97.31 268 ALA A O 1
ATOM 2047 N N . LEU A 1 269 ? 7.081 -14.135 -4.809 1.00 97.81 269 LEU A N 1
ATOM 2048 C CA . LEU A 1 269 ? 5.768 -14.369 -4.207 1.00 97.81 269 LEU A CA 1
ATOM 2049 C C . LEU A 1 269 ? 5.882 -15.263 -2.967 1.00 97.81 269 LEU A C 1
ATOM 2051 O O . LEU A 1 269 ? 6.197 -16.450 -3.060 1.00 97.81 269 LEU A O 1
ATOM 2055 N N . ASP A 1 270 ? 5.507 -14.728 -1.807 1.00 97.69 270 ASP A N 1
ATOM 2056 C CA . ASP A 1 270 ? 5.308 -15.528 -0.596 1.00 97.69 270 ASP A CA 1
ATOM 2057 C C . ASP A 1 270 ? 3.970 -16.285 -0.677 1.00 97.69 270 ASP A C 1
ATOM 2059 O O . ASP A 1 270 ? 2.922 -15.819 -0.229 1.00 97.69 270 ASP A O 1
ATOM 2063 N N . LYS A 1 271 ? 3.995 -17.467 -1.301 1.00 97.75 271 LYS A N 1
ATOM 2064 C CA . LYS A 1 271 ? 2.791 -18.285 -1.533 1.00 97.75 271 LYS A CA 1
ATOM 2065 C C . LYS A 1 271 ? 2.080 -18.654 -0.230 1.00 97.75 271 LYS A C 1
ATOM 2067 O O . LYS A 1 271 ? 0.859 -18.542 -0.151 1.00 97.75 271 LYS A O 1
ATOM 2072 N N . ALA A 1 272 ? 2.844 -19.031 0.796 1.00 97.69 272 ALA A N 1
ATOM 2073 C CA . ALA A 1 272 ? 2.304 -19.461 2.082 1.00 97.69 272 ALA A CA 1
ATOM 2074 C C . ALA A 1 272 ? 1.538 -18.331 2.781 1.00 97.69 272 ALA A C 1
ATOM 2076 O O . ALA A 1 272 ? 0.474 -18.571 3.354 1.00 97.69 272 ALA A O 1
ATOM 2077 N N . ARG A 1 273 ? 2.034 -17.091 2.694 1.00 97.56 273 ARG A N 1
ATOM 2078 C CA . ARG A 1 273 ? 1.326 -15.906 3.196 1.00 97.56 273 ARG A CA 1
ATOM 2079 C C . ARG A 1 273 ? -0.015 -15.701 2.506 1.00 97.56 273 ARG A C 1
ATOM 2081 O O . ARG A 1 273 ? -1.012 -15.483 3.188 1.00 97.56 273 ARG A O 1
ATOM 2088 N N . TYR A 1 274 ? -0.057 -15.796 1.178 1.00 98.25 274 TYR A N 1
ATOM 2089 C CA . TYR A 1 274 ? -1.295 -15.605 0.418 1.00 98.25 274 TYR A CA 1
ATOM 2090 C C . TYR A 1 274 ? -2.305 -16.719 0.721 1.00 98.25 274 TYR A C 1
ATOM 2092 O O . TYR A 1 274 ? -3.478 -16.439 0.947 1.00 98.25 274 TYR A O 1
ATOM 2100 N N . GLU A 1 275 ? -1.871 -17.975 0.789 1.00 97.88 275 GLU A N 1
ATOM 2101 C CA . GLU A 1 275 ? -2.749 -19.102 1.135 1.00 97.88 275 GLU A CA 1
ATOM 2102 C C . GLU A 1 275 ? -3.266 -19.004 2.579 1.00 97.88 275 GLU A C 1
ATOM 2104 O O . GLU A 1 275 ? -4.451 -19.221 2.834 1.00 97.88 275 GLU A O 1
ATOM 2109 N N . THR A 1 276 ? -2.404 -18.606 3.521 1.00 96.88 276 THR A N 1
ATOM 2110 C CA . THR A 1 276 ? -2.787 -18.387 4.925 1.00 96.88 276 THR A CA 1
ATOM 2111 C C . THR A 1 276 ? -3.817 -17.269 5.050 1.00 96.88 276 THR A C 1
ATOM 2113 O O . THR A 1 276 ? -4.796 -17.417 5.782 1.00 96.88 276 THR A O 1
ATOM 2116 N N . TYR A 1 277 ? -3.624 -16.165 4.324 1.00 97.06 277 TYR A N 1
ATOM 2117 C CA . TYR A 1 277 ? -4.544 -15.033 4.356 1.00 97.06 277 TYR A CA 1
ATOM 2118 C C . TYR A 1 277 ? -5.901 -15.383 3.724 1.00 97.06 277 TYR A C 1
ATOM 2120 O O . TYR A 1 277 ? -6.940 -15.085 4.308 1.00 97.06 277 TYR A O 1
ATOM 2128 N N . GLU A 1 278 ? -5.917 -16.099 2.595 1.00 97.38 278 GLU A N 1
ATOM 2129 C CA . GLU A 1 278 ? -7.156 -16.597 1.974 1.00 97.38 278 GLU A CA 1
ATOM 2130 C C . GLU A 1 278 ? -7.930 -17.517 2.930 1.00 97.38 278 GLU A C 1
ATOM 2132 O O . GLU A 1 278 ? -9.140 -17.366 3.123 1.00 97.38 278 GLU A O 1
ATOM 2137 N N . GLN A 1 279 ? -7.229 -18.444 3.590 1.00 97.06 279 GLN A N 1
ATOM 2138 C CA . GLN A 1 279 ? -7.843 -19.345 4.561 1.00 97.06 279 GLN A CA 1
ATOM 2139 C C . GLN A 1 279 ? -8.388 -18.585 5.775 1.00 97.06 279 GLN A C 1
ATOM 2141 O O . GLN A 1 279 ? -9.469 -18.908 6.273 1.00 97.06 279 GLN A O 1
ATOM 2146 N N . PHE A 1 280 ? -7.664 -17.567 6.245 1.00 95.94 280 PHE A N 1
ATOM 2147 C CA . PHE A 1 280 ? -8.127 -16.673 7.299 1.00 95.94 280 PHE A CA 1
ATOM 2148 C C . PHE A 1 280 ? -9.429 -15.966 6.896 1.00 95.94 280 PHE A C 1
ATOM 2150 O O . PHE A 1 280 ? -10.398 -16.006 7.658 1.00 95.94 280 PHE A O 1
ATOM 2157 N N . LEU A 1 281 ? -9.488 -15.377 5.698 1.00 94.69 281 LEU A N 1
ATOM 2158 C CA . LEU A 1 281 ? -10.690 -14.702 5.208 1.00 94.69 281 LEU A CA 1
ATOM 2159 C C . LEU A 1 281 ? -11.875 -15.672 5.116 1.00 94.69 281 LEU A C 1
ATOM 2161 O O . LEU A 1 281 ? -12.982 -15.339 5.543 1.00 94.69 281 LEU A O 1
ATOM 2165 N N . TYR A 1 282 ? -11.648 -16.887 4.613 1.00 95.62 282 TYR A N 1
ATOM 2166 C CA . TYR A 1 282 ? -12.689 -17.907 4.503 1.00 95.62 282 TYR A CA 1
ATOM 2167 C C . TYR A 1 282 ? -13.204 -18.360 5.877 1.00 95.62 282 TYR A C 1
ATOM 2169 O O . TYR A 1 282 ? -14.414 -18.399 6.108 1.00 95.62 282 TYR A O 1
ATOM 2177 N N . ASN A 1 283 ? -12.303 -18.636 6.825 1.00 93.69 283 ASN A N 1
ATOM 2178 C CA . ASN A 1 283 ? -12.664 -19.057 8.184 1.00 93.69 283 ASN A CA 1
ATOM 2179 C C . ASN A 1 283 ? -13.497 -17.996 8.921 1.00 93.69 283 ASN A C 1
ATOM 2181 O O . ASN A 1 283 ? -14.378 -18.340 9.709 1.00 93.69 283 ASN A O 1
ATOM 2185 N N . ASN A 1 284 ? -13.253 -16.717 8.627 1.00 89.75 284 ASN A N 1
ATOM 2186 C CA . ASN A 1 284 ? -13.988 -15.587 9.193 1.00 89.75 284 ASN A CA 1
ATOM 2187 C C . ASN A 1 284 ? -15.202 -15.157 8.351 1.00 89.75 284 ASN A C 1
ATOM 2189 O O . ASN A 1 284 ? -15.847 -14.162 8.675 1.00 89.75 284 ASN A O 1
ATOM 2193 N N . LYS A 1 285 ? -15.560 -15.920 7.304 1.00 91.12 285 LYS A N 1
ATOM 2194 C CA . LYS A 1 285 ? -16.706 -15.658 6.411 1.00 91.12 285 LYS A CA 1
ATOM 2195 C C . LYS A 1 285 ? -16.633 -14.297 5.703 1.00 91.12 285 LYS A C 1
ATOM 2197 O O . LYS A 1 285 ? -17.665 -13.705 5.393 1.00 91.12 285 LYS A O 1
ATOM 2202 N N . LEU A 1 286 ? -15.416 -13.812 5.458 1.00 89.38 286 LEU A N 1
ATOM 2203 C CA . LEU A 1 286 ? -15.146 -12.565 4.737 1.00 89.38 286 LEU A CA 1
ATOM 2204 C C . LEU A 1 286 ? -15.097 -12.788 3.216 1.00 89.38 286 LEU A C 1
ATOM 2206 O O . LEU A 1 286 ? -15.415 -11.878 2.459 1.00 89.38 286 LEU A O 1
ATOM 2210 N N . VAL A 1 287 ? -14.781 -14.010 2.777 1.00 93.19 287 VAL A N 1
ATOM 2211 C CA . VAL A 1 287 ? -14.921 -14.479 1.386 1.00 93.19 287 VAL A CA 1
ATOM 2212 C C . VAL A 1 287 ? -15.838 -15.702 1.332 1.00 93.19 287 VAL A C 1
ATOM 2214 O O . VAL A 1 287 ? -16.012 -16.408 2.329 1.00 93.19 287 VAL A O 1
ATOM 2217 N N . LYS A 1 288 ? -16.452 -15.967 0.174 1.00 94.56 288 LYS A N 1
ATOM 2218 C CA . LYS A 1 288 ? -17.460 -17.032 0.012 1.00 94.56 288 LYS A CA 1
ATOM 2219 C C . LYS A 1 288 ? -16.833 -18.408 -0.180 1.00 94.56 288 LYS A C 1
ATOM 2221 O O . LYS A 1 288 ? -17.492 -19.422 0.051 1.00 94.56 288 LYS A O 1
ATOM 2226 N N . LYS A 1 289 ? -15.590 -18.452 -0.652 1.00 95.00 289 LYS A N 1
ATOM 2227 C CA . LYS A 1 289 ? -14.844 -19.673 -0.971 1.00 95.00 289 LYS A CA 1
ATOM 2228 C C . LYS A 1 289 ? -13.347 -19.424 -0.842 1.00 95.00 289 LYS A C 1
ATOM 2230 O O . LYS A 1 289 ? -12.907 -18.291 -0.976 1.00 95.00 289 LYS A O 1
ATOM 2235 N N . VAL A 1 290 ? -12.586 -20.500 -0.670 1.00 97.12 290 VAL A N 1
ATOM 2236 C CA . VAL A 1 290 ? -11.132 -20.473 -0.858 1.00 97.12 290 VAL A CA 1
ATOM 2237 C C . VAL A 1 290 ? -10.844 -20.480 -2.357 1.00 97.12 290 VAL A C 1
ATOM 2239 O O . VAL A 1 290 ? -11.171 -21.436 -3.067 1.00 97.12 290 VAL A O 1
ATOM 2242 N N . THR A 1 291 ? -10.257 -19.402 -2.851 1.00 97.06 291 THR A N 1
ATOM 2243 C CA . THR A 1 291 ? -9.841 -19.249 -4.239 1.00 97.06 291 THR A CA 1
ATOM 2244 C C . THR A 1 291 ? -8.428 -19.812 -4.422 1.00 97.06 291 THR A C 1
ATOM 2246 O O . THR A 1 291 ? -7.545 -19.515 -3.623 1.00 97.06 291 THR A O 1
ATOM 2249 N N . PRO A 1 292 ? -8.158 -20.618 -5.466 1.00 96.75 292 PRO A N 1
ATOM 2250 C CA . PRO A 1 292 ? -6.801 -21.079 -5.754 1.00 96.75 292 PRO A CA 1
ATOM 2251 C C . PRO A 1 292 ? -5.834 -19.915 -6.000 1.00 96.75 292 PRO A C 1
ATOM 2253 O O . PRO A 1 292 ? -6.153 -19.014 -6.779 1.00 96.75 292 PRO A O 1
ATOM 2256 N N . LEU A 1 293 ? -4.634 -19.977 -5.411 1.00 97.50 293 LEU A N 1
ATOM 2257 C CA . LEU A 1 293 ? -3.604 -18.929 -5.492 1.00 97.50 293 LEU A CA 1
ATOM 2258 C C . LEU A 1 293 ? -3.338 -18.442 -6.925 1.00 97.50 293 LEU A C 1
ATOM 2260 O O . LEU A 1 293 ? -3.277 -17.242 -7.184 1.00 97.50 293 LEU A O 1
ATOM 2264 N N . THR A 1 294 ? -3.257 -19.374 -7.878 1.00 95.31 294 THR A N 1
ATOM 2265 C CA . THR A 1 294 ? -2.975 -19.090 -9.295 1.00 95.31 294 THR A CA 1
ATOM 2266 C C . THR A 1 294 ? -4.010 -18.190 -9.966 1.00 95.31 294 THR A C 1
ATOM 2268 O O . THR A 1 294 ? -3.760 -17.678 -11.054 1.00 95.31 294 THR A O 1
ATOM 2271 N N . ASN A 1 295 ? -5.181 -18.000 -9.355 1.00 95.50 295 ASN A N 1
ATOM 2272 C CA . ASN A 1 295 ? -6.206 -17.118 -9.894 1.00 95.50 295 ASN A CA 1
ATOM 2273 C C . ASN A 1 295 ? -5.932 -15.642 -9.579 1.00 95.50 295 ASN A C 1
ATOM 2275 O O . ASN A 1 295 ? -6.459 -14.788 -10.289 1.00 95.50 295 ASN A O 1
ATOM 2279 N N . TYR A 1 296 ? -5.157 -15.322 -8.542 1.00 97.62 296 TYR A N 1
ATOM 2280 C CA . TYR A 1 296 ? -5.045 -13.944 -8.050 1.00 97.62 296 TYR A CA 1
ATOM 2281 C C . TYR A 1 296 ? -3.629 -13.504 -7.676 1.00 97.62 296 TYR A C 1
ATOM 2283 O O . TYR A 1 296 ? -3.410 -12.313 -7.472 1.00 97.62 296 TYR A O 1
ATOM 2291 N N . ALA A 1 297 ? -2.644 -14.402 -7.660 1.00 98.38 297 ALA A N 1
ATOM 2292 C CA . ALA A 1 297 ? -1.241 -14.029 -7.538 1.00 98.38 297 ALA A CA 1
ATOM 2293 C C . ALA A 1 297 ? -0.341 -14.947 -8.367 1.00 98.38 297 ALA A C 1
ATOM 2295 O O . ALA A 1 297 ? -0.531 -16.164 -8.415 1.00 98.38 297 ALA A O 1
ATOM 2296 N N . VAL A 1 298 ? 0.662 -14.350 -9.008 1.00 98.00 298 VAL A N 1
ATOM 2297 C CA . VAL A 1 298 ? 1.692 -15.064 -9.764 1.00 98.00 298 VAL A CA 1
ATOM 2298 C C . VAL A 1 298 ? 3.078 -14.515 -9.442 1.00 98.00 298 VAL A C 1
ATOM 2300 O O . VAL A 1 298 ? 3.239 -13.366 -9.026 1.00 98.00 298 VAL A O 1
ATOM 2303 N N . GLU A 1 299 ? 4.079 -15.365 -9.640 1.00 96.75 299 GLU A N 1
ATOM 2304 C CA . GLU A 1 299 ? 5.491 -14.995 -9.639 1.00 96.75 299 GLU A CA 1
ATOM 2305 C C . GLU A 1 299 ? 5.958 -14.923 -11.094 1.00 96.75 299 GLU A C 1
ATOM 2307 O O . GLU A 1 299 ? 5.752 -15.868 -11.864 1.00 96.75 299 GLU A O 1
ATOM 2312 N N . LEU A 1 300 ? 6.525 -13.785 -11.492 1.00 92.00 300 LEU A N 1
ATOM 2313 C CA . LEU A 1 300 ? 6.991 -13.548 -12.856 1.00 92.00 300 LEU A CA 1
ATOM 2314 C C . LEU A 1 300 ? 8.507 -13.354 -12.845 1.00 92.00 300 LEU A C 1
ATOM 2316 O O . LEU A 1 300 ? 8.986 -12.300 -12.439 1.00 92.00 300 LEU A O 1
ATOM 2320 N N . HIS A 1 301 ? 9.240 -14.360 -13.318 1.00 75.75 301 HIS A N 1
ATOM 2321 C CA . HIS A 1 301 ? 10.646 -14.213 -13.704 1.00 75.75 301 HIS A CA 1
ATOM 2322 C C . HIS A 1 301 ? 10.767 -13.620 -15.112 1.00 75.75 301 HIS A C 1
ATOM 2324 O O . HIS A 1 301 ? 9.831 -13.840 -15.932 1.00 75.75 301 HIS A O 1
#

Solvent-accessible surface area (backbone atoms only — not comparable to full-atom values): 16004 Å² total; per-residue (Å²): 136,86,82,80,80,79,76,75,78,76,76,53,47,77,41,38,36,26,32,46,47,72,93,51,48,91,48,44,37,57,55,39,8,56,74,75,39,31,36,53,76,57,42,31,42,74,46,78,38,61,50,97,45,64,68,43,23,59,54,34,16,57,68,68,75,32,55,29,13,31,46,38,44,74,48,42,54,55,36,43,65,74,64,48,49,42,20,35,48,33,35,50,22,65,46,71,44,48,18,42,39,21,68,52,84,81,42,78,51,58,50,55,40,63,70,31,36,33,25,33,49,46,83,68,47,54,58,54,54,50,33,39,26,16,50,65,49,73,38,67,45,85,44,40,43,77,39,82,44,49,95,36,51,68,58,36,42,76,69,62,77,21,59,25,27,39,74,42,29,63,58,47,49,55,40,46,42,41,77,71,73,43,74,66,39,76,42,54,46,60,83,31,73,40,74,76,45,37,38,35,22,31,30,28,25,55,92,51,70,78,42,67,65,56,46,36,48,50,54,14,36,40,50,7,40,54,47,38,73,78,34,52,67,62,45,48,54,53,49,33,65,78,36,60,91,57,61,40,73,61,41,52,55,23,31,69,65,38,65,81,50,42,38,87,54,28,30,67,64,68,59,68,49,54,54,51,48,44,49,51,34,33,77,70,65,75,36,93,58,78,73,65,60,82,68,31,43,50,66,55,125

Sequence (301 aa):
MTALFSGHALANEPLTLVLDWYINPDHAPIMVAEQIGAFKAQGLDVRIVPPSDPALPPRMVAARQADLAITYQPQVHFFADEGLPLVRVGTLINSPLNTVIALDKQIKTPADLQGKKVGYSVSGIEQATLATMAQHAGIDPASIKLVNVNFQLTSALLAGQVDAVIGGYRNIEAQELKLQGKTPVVMNVEDYGVPAYDELVIVAHRDAIHEAKIRKFLTALQAGVGYLRAHPQKSWEAFAAAHPELRTELNHQAWLQTVPLFATDPAALDKARYETYEQFLYNNKLVKKVTPLTNYAVELH

Nearest PDB structures (foldseek):
  3ix1-assembly1_A  TM=9.530E-01  e=6.174E-28  Halalkalibacterium halodurans C-125
  4h6d-assembly2_H  TM=8.778E-01  e=1.536E-23  Saccharomyces cerevisiae
  4h6d-assembly2_B  TM=8.684E-01  e=2.585E-23  Saccharomyces cerevisiae
  4h6d-assembly1_F  TM=8.705E-01  e=2.302E-23  Saccharomyces cerevisiae
  4h6d-assembly1_A  TM=8.535E-01  e=1.743E-22  Saccharomyces cerevisiae

InterPro domains:
  IPR015168 SsuA/THI5-like [PF09084] (24-234)
  IPR027939 NMT1/THI5 family [PTHR31528] (9-294)

pLDDT: mean 95.5, std 8.2, range [48.88, 98.94]

Secondary structure (DSSP, 8-state):
---------PPPEEEEEE-SSSS-GGGHHHHHHHHTTHHHHTTEEEEEE--SSTTSHHHHHHTTS-SEEEE-HHHHHHHHHHT--EEEEEEEE-S--EEEEESSTT--SGGGGTT-EEEESSTTHHHHHHHHHHHHTTS-GGGSEEEE-TT-HHHHHHTTSSSEEEEEETTTHHHHHHHTT---EEEEGGGGTPPP--SEEEEEEGGGTTSHHHHHHHHHHHHHHHHHHH-HHHHHHHHHHH-GGG-SHHHHHHHHHHGGGB-SSSS---HHHHHHHHHHHHHTTSSSS---GGGTB----

Mean predicted aligned error: 3.89 Å

Organism: Klebsiella pneumoniae (NCBI:txid573)

Foldseek 3Di:
DDDDPPPDPPQQAEAEEEELAPDFLLCLLVLLLVVVCLCVVLSYDYHYHYDPFNACFQVCQLVVVGFKYKDWLLVLLVCVLVVRQKAFQWAWFQWDFKWKKFQDPQCQALCSQQQWEEEERYPLRQLVLSCQLCVLSVHHSVRHHYDHPTNCQLVCRVVVVGRIYIPDGCLASVVVCVVVVTDMNIGGSCVRRQAIGRGITMMHGNVCSPPVSSVSSQSSSLVSLVCCLVCVPVSVVSVCVVVVVNPDPSRVSSNVVNNVRTDNRGQDDPQVSSQVNLVVCVVVVSHPDRRDNSSHYDRDD